Protein AF-G0P378-F1 (afdb_monomer_lite)

Radius of gyration: 54.83 Å; chains: 1; bounding box: 113×46×156 Å

InterPro domains:
  IPR001841 Zinc finger, RING-type [PS50089] (165-226)
  IPR001841 Zinc finger, RING-type [SM00184] (165-225)
  IPR013083 Zinc finger, RING/FYVE/PHD-type [G3DSA:3.30.40.10] (159-256)
  IPR017907 Zinc finger, RING-type, conserved site [PS00518] (184-193)
  IPR027370 Zinc finger, RING-type, eukaryotic [PF13445] (165-196)
  IPR051435 RING finger E3 ubiquitin-protein ligases [PTHR22791] (159-247)

Structure (mmCIF, N/CA/C/O backbone):
data_AF-G0P378-F1
#
_entry.id   AF-G0P378-F1
#
loop_
_atom_site.group_PDB
_atom_site.id
_atom_site.type_symbol
_atom_site.label_atom_id
_atom_site.label_alt_id
_atom_site.label_comp_id
_atom_site.label_asym_id
_atom_site.label_entity_id
_atom_site.label_seq_id
_atom_site.pdbx_PDB_ins_code
_atom_site.Cartn_x
_atom_site.Cartn_y
_atom_site.Cartn_z
_atom_site.occupancy
_atom_site.B_iso_or_equiv
_atom_site.auth_seq_id
_atom_site.auth_comp_id
_atom_site.auth_asym_id
_atom_site.auth_atom_id
_atom_site.pdbx_PDB_model_num
ATOM 1 N N . MET A 1 1 ? -27.020 -26.764 17.381 1.00 48.78 1 MET A N 1
ATOM 2 C CA . MET A 1 1 ? -26.315 -27.688 16.473 1.00 48.78 1 MET A CA 1
ATOM 3 C C . MET A 1 1 ? -25.917 -26.906 15.232 1.00 48.78 1 MET A C 1
ATOM 5 O O . MET A 1 1 ? -26.633 -26.941 14.247 1.00 48.78 1 MET A O 1
ATOM 9 N N . PHE A 1 2 ? -24.842 -26.126 15.321 1.00 41.06 2 PHE A N 1
ATOM 10 C CA . PHE A 1 2 ? -24.201 -25.523 14.153 1.00 41.06 2 PHE A CA 1
ATOM 11 C C . PHE A 1 2 ? -22.754 -25.997 14.191 1.00 41.06 2 PHE A C 1
ATOM 13 O O . PHE A 1 2 ? -22.007 -25.636 15.099 1.00 41.06 2 PHE A O 1
ATOM 20 N N . GLU A 1 3 ? -22.440 -26.925 13.293 1.00 53.12 3 GLU A N 1
ATOM 21 C CA . GLU A 1 3 ? -21.117 -27.512 13.126 1.00 53.12 3 GLU A CA 1
ATOM 22 C C . GLU A 1 3 ? -20.148 -26.457 12.594 1.00 53.12 3 GLU A C 1
ATOM 24 O O . GLU A 1 3 ? -20.398 -25.792 11.588 1.00 53.12 3 GLU A O 1
ATOM 29 N N . GLN A 1 4 ? -19.037 -26.303 13.307 1.00 53.47 4 GLN A N 1
ATOM 30 C CA . GLN A 1 4 ? -17.874 -25.553 12.868 1.00 53.47 4 GLN A CA 1
ATOM 31 C C . GLN A 1 4 ? -17.156 -26.380 11.800 1.00 53.47 4 GLN A C 1
ATOM 33 O O . GLN A 1 4 ? -16.471 -27.351 12.114 1.00 53.47 4 GLN A O 1
ATOM 38 N N . VAL A 1 5 ? -17.315 -25.997 10.536 1.00 57.19 5 VAL A N 1
ATOM 39 C CA . VAL A 1 5 ? -16.481 -26.502 9.443 1.00 57.19 5 VAL A CA 1
ATOM 40 C C . VAL A 1 5 ? -15.182 -25.699 9.459 1.00 57.19 5 VAL A C 1
ATOM 42 O O . VAL A 1 5 ? -15.110 -24.587 8.935 1.00 57.19 5 VAL A O 1
ATOM 45 N N . ALA A 1 6 ? -14.169 -26.244 10.129 1.00 51.56 6 ALA A N 1
ATOM 46 C CA . ALA A 1 6 ? -12.791 -25.799 9.992 1.00 51.56 6 ALA A CA 1
ATOM 47 C C . ALA A 1 6 ? -12.306 -26.190 8.587 1.00 51.56 6 ALA A C 1
ATOM 49 O O . ALA A 1 6 ? -12.008 -27.351 8.320 1.00 51.56 6 ALA A O 1
ATOM 50 N N . ASN A 1 7 ? -12.295 -25.224 7.671 1.00 52.72 7 ASN A N 1
ATOM 51 C CA . ASN A 1 7 ? -11.635 -25.371 6.380 1.00 52.72 7 ASN A CA 1
ATOM 52 C C . ASN A 1 7 ? -10.134 -25.140 6.580 1.00 52.72 7 ASN A C 1
ATOM 54 O O . ASN A 1 7 ? -9.665 -24.002 6.558 1.00 52.72 7 ASN A O 1
ATOM 58 N N . ASP A 1 8 ? -9.398 -26.232 6.772 1.00 51.16 8 ASP A N 1
ATOM 59 C CA . ASP A 1 8 ? -7.947 -26.272 6.620 1.00 51.16 8 ASP A CA 1
ATOM 60 C C . ASP A 1 8 ? -7.608 -26.050 5.140 1.00 51.16 8 ASP A C 1
ATOM 62 O O . ASP A 1 8 ? -7.626 -26.972 4.324 1.00 51.16 8 ASP A O 1
ATOM 66 N N . VAL A 1 9 ? -7.337 -24.797 4.773 1.00 64.56 9 VAL A N 1
ATOM 67 C CA . VAL A 1 9 ? -6.753 -24.460 3.472 1.00 64.56 9 VAL A CA 1
ATOM 68 C C . VAL A 1 9 ? -5.242 -24.692 3.581 1.00 64.56 9 VAL A C 1
ATOM 70 O O . VAL A 1 9 ? -4.580 -23.965 4.327 1.00 64.56 9 VAL A O 1
ATOM 73 N N . PRO A 1 10 ? -4.663 -25.685 2.883 1.00 63.75 10 PRO A N 1
ATOM 74 C CA . PRO A 1 10 ? -3.223 -25.893 2.899 1.00 63.75 10 PRO A CA 1
ATOM 75 C C . PRO A 1 10 ? -2.523 -24.689 2.262 1.00 63.75 10 PRO A C 1
ATOM 77 O O . PRO A 1 10 ? -2.803 -24.314 1.122 1.00 63.75 10 PRO A O 1
ATOM 80 N N . LEU A 1 11 ? -1.613 -24.074 3.019 1.00 63.16 11 LEU A N 1
ATOM 81 C CA . LE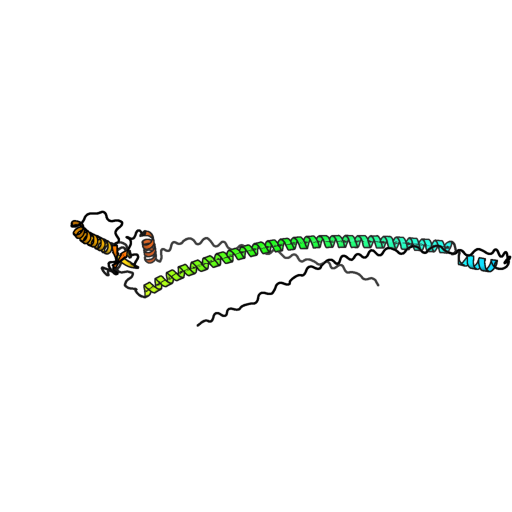U A 1 11 ? -0.752 -23.004 2.527 1.00 63.16 11 LEU A CA 1
ATOM 82 C C . LEU A 1 11 ? 0.107 -23.523 1.359 1.00 63.16 11 LEU A C 1
ATOM 84 O O . LEU A 1 11 ? 0.643 -24.633 1.450 1.00 63.16 11 LEU A O 1
ATOM 88 N N . PRO A 1 12 ? 0.271 -22.745 0.275 1.00 62.16 12 PRO A N 1
ATOM 89 C CA . PRO A 1 12 ? 1.154 -23.120 -0.817 1.00 62.16 12 PRO A CA 1
ATOM 90 C C . PRO A 1 12 ? 2.595 -23.185 -0.303 1.00 62.16 12 PRO A C 1
ATOM 92 O O . PRO A 1 12 ? 3.127 -22.215 0.237 1.00 62.16 12 PRO A O 1
ATOM 95 N N . LEU A 1 13 ? 3.212 -24.357 -0.458 1.00 57.97 13 LEU A N 1
ATOM 96 C CA . LEU A 1 13 ? 4.626 -24.578 -0.182 1.00 57.97 13 LEU A CA 1
ATOM 97 C C . LEU A 1 13 ? 5.457 -23.620 -1.041 1.00 57.97 13 LEU A C 1
ATOM 99 O O . LEU A 1 13 ? 5.327 -23.593 -2.265 1.00 57.97 13 LEU A O 1
ATOM 103 N N . SER A 1 14 ? 6.301 -22.833 -0.382 1.00 59.12 14 SER A N 1
ATOM 104 C CA . SER A 1 14 ? 7.227 -21.895 -1.005 1.00 59.12 14 SER A CA 1
ATOM 105 C C . SER A 1 14 ? 8.119 -22.618 -2.025 1.00 59.12 14 SER A C 1
ATOM 107 O O . SER A 1 14 ? 8.680 -23.666 -1.688 1.00 59.12 14 SER A O 1
ATOM 109 N N . PRO A 1 15 ? 8.313 -22.085 -3.243 1.00 56.94 15 PRO A N 1
ATOM 110 C CA . PRO A 1 15 ? 9.271 -22.655 -4.177 1.00 56.94 15 PRO A CA 1
ATOM 111 C C . PRO A 1 15 ? 10.685 -22.450 -3.624 1.00 56.94 15 PRO A C 1
ATOM 113 O O . PRO A 1 15 ? 11.158 -21.325 -3.468 1.00 56.94 15 PRO A O 1
ATOM 116 N N . SER A 1 16 ? 11.362 -23.553 -3.308 1.00 51.09 16 SER A N 1
ATOM 117 C CA . SER A 1 16 ? 12.782 -23.563 -2.978 1.00 51.09 16 SER A CA 1
ATOM 118 C C . SER A 1 16 ? 13.580 -23.190 -4.229 1.00 51.09 16 SER A C 1
ATOM 120 O O . SER A 1 16 ? 13.848 -24.039 -5.080 1.00 51.09 16 SER A O 1
ATOM 122 N N . PHE A 1 17 ? 13.937 -21.914 -4.359 1.00 49.00 17 PHE A N 1
ATOM 123 C CA . PHE A 1 17 ? 14.913 -21.461 -5.343 1.00 49.00 17 PHE A CA 1
ATOM 124 C C . PHE A 1 17 ? 16.294 -21.975 -4.929 1.00 49.00 17 PHE A C 1
ATOM 126 O O . PHE A 1 17 ? 16.949 -21.428 -4.047 1.00 49.00 17 PHE A O 1
ATOM 133 N N . SER A 1 18 ? 16.721 -23.072 -5.548 1.00 55.84 18 SER A N 1
ATOM 134 C CA . SER A 1 18 ? 18.117 -23.489 -5.556 1.00 55.84 18 SER A CA 1
ATOM 135 C C . SER A 1 18 ? 18.907 -22.514 -6.428 1.00 55.84 18 SER A C 1
ATOM 137 O O . SER A 1 18 ? 18.674 -22.443 -7.636 1.00 55.84 18 SER A O 1
ATOM 139 N N . GLU A 1 19 ? 19.814 -21.760 -5.810 1.00 55.12 19 GLU A N 1
ATOM 140 C CA . GLU A 1 19 ? 20.748 -20.868 -6.498 1.00 55.12 19 GLU A CA 1
ATOM 141 C C . GLU A 1 19 ? 21.559 -21.642 -7.556 1.00 55.12 19 GLU A C 1
ATOM 143 O O . GLU A 1 19 ? 22.103 -22.714 -7.257 1.00 55.12 19 GLU A O 1
ATOM 148 N N . PRO A 1 20 ? 21.669 -21.129 -8.794 1.00 60.25 20 PRO A N 1
ATOM 149 C CA . PRO A 1 20 ? 22.532 -21.722 -9.799 1.00 60.25 20 PRO A CA 1
ATOM 150 C C . PRO A 1 20 ? 23.994 -21.482 -9.408 1.00 60.25 20 PRO A C 1
ATOM 152 O O . PRO A 1 20 ? 24.452 -20.344 -9.301 1.00 60.25 20 PRO A O 1
ATOM 155 N N . LYS A 1 21 ? 24.739 -22.570 -9.194 1.00 61.12 21 LYS A N 1
ATOM 156 C CA . LYS A 1 21 ? 26.196 -22.516 -9.045 1.00 61.12 21 LYS A CA 1
ATOM 157 C C . LYS A 1 21 ? 26.810 -22.015 -10.360 1.00 61.12 21 LYS A C 1
ATOM 159 O O . LYS A 1 21 ? 26.472 -22.559 -11.410 1.00 61.12 21 LYS A O 1
ATOM 164 N N . PRO A 1 22 ? 27.709 -21.019 -10.332 1.00 61.53 22 PRO A N 1
ATOM 165 C CA . PRO A 1 22 ? 28.455 -20.631 -11.516 1.00 61.53 22 PRO A CA 1
ATOM 166 C C . PRO A 1 22 ? 29.523 -21.695 -11.788 1.00 61.53 22 PRO A C 1
ATOM 168 O O . PRO A 1 22 ? 30.495 -21.814 -11.040 1.00 61.53 22 PRO A O 1
ATOM 171 N N . ASP A 1 23 ? 29.342 -22.472 -12.855 1.00 56.66 23 ASP A N 1
ATOM 172 C CA . ASP A 1 23 ? 30.379 -23.367 -13.361 1.00 56.66 23 ASP A CA 1
ATOM 173 C C . ASP A 1 23 ? 31.535 -22.528 -13.923 1.00 56.66 23 ASP A C 1
ATOM 175 O O . ASP A 1 23 ? 31.510 -22.003 -15.038 1.00 56.66 23 ASP A O 1
ATOM 179 N N . MET A 1 24 ? 32.564 -22.369 -13.091 1.00 57.31 24 MET A N 1
ATOM 180 C CA . MET A 1 24 ? 33.884 -21.894 -13.477 1.00 57.31 24 MET A CA 1
ATOM 181 C C . MET A 1 24 ? 34.628 -22.996 -14.236 1.00 57.31 24 MET A C 1
ATOM 183 O O . MET A 1 24 ? 35.438 -23.709 -13.656 1.00 57.31 24 MET A O 1
ATOM 187 N N . GLU A 1 25 ? 34.433 -23.084 -15.548 1.00 54.62 25 GLU A N 1
ATOM 188 C CA . GLU A 1 25 ? 35.392 -23.756 -16.434 1.00 54.62 25 GLU A CA 1
ATOM 189 C C . GLU A 1 25 ? 35.671 -22.886 -17.661 1.00 54.62 25 GLU A C 1
ATOM 191 O O . GLU A 1 25 ? 35.260 -23.146 -18.790 1.00 54.62 25 GLU A O 1
ATOM 196 N N . ASN A 1 26 ? 36.413 -21.804 -17.422 1.00 54.00 26 ASN A N 1
ATOM 197 C CA . ASN A 1 26 ? 37.025 -21.012 -18.478 1.00 54.00 26 ASN A CA 1
ATOM 198 C C . ASN A 1 26 ? 38.273 -21.764 -18.975 1.00 54.00 26 ASN A C 1
ATOM 200 O O . ASN A 1 26 ? 39.393 -21.536 -18.514 1.00 54.00 26 ASN A O 1
ATOM 204 N N . ILE A 1 27 ? 38.059 -22.735 -19.867 1.00 54.94 27 ILE A N 1
ATOM 205 C CA . ILE A 1 27 ? 39.125 -23.468 -20.556 1.00 54.94 27 ILE A CA 1
ATOM 206 C C . ILE A 1 27 ? 39.805 -22.494 -21.524 1.00 54.94 27 ILE A C 1
ATOM 208 O O . ILE A 1 27 ? 39.422 -22.359 -22.688 1.00 54.94 27 ILE A O 1
ATOM 212 N N . VAL A 1 28 ? 40.841 -21.815 -21.035 1.00 57.31 28 VAL A N 1
ATOM 213 C CA . VAL A 1 28 ? 41.801 -21.078 -21.858 1.00 57.31 28 VAL A CA 1
ATOM 214 C C . VAL A 1 28 ? 42.550 -22.102 -22.712 1.00 57.31 28 VAL A C 1
ATOM 216 O O . VAL A 1 28 ? 43.517 -22.725 -22.276 1.00 57.31 28 VAL A O 1
ATOM 219 N N . ARG A 1 29 ? 42.069 -22.328 -23.937 1.00 60.59 29 ARG A N 1
ATOM 220 C CA . ARG A 1 29 ? 42.798 -23.100 -24.946 1.00 60.59 29 ARG A CA 1
ATOM 221 C C . ARG A 1 29 ? 43.981 -22.263 -25.424 1.00 60.59 29 ARG A C 1
ATOM 223 O O . ARG A 1 29 ? 43.796 -21.262 -26.112 1.00 60.59 29 ARG A O 1
ATOM 230 N N . SER A 1 30 ? 45.188 -22.677 -25.052 1.00 69.12 30 SER A N 1
ATOM 231 C CA . SER A 1 30 ? 46.433 -22.126 -25.586 1.00 69.12 30 SER A CA 1
ATOM 232 C C . SER A 1 30 ? 46.449 -22.211 -27.121 1.00 69.12 30 SER A C 1
ATOM 234 O O . SER A 1 30 ? 46.039 -23.240 -27.669 1.00 69.12 30 SER A O 1
ATOM 236 N N . PRO A 1 31 ? 46.926 -21.173 -27.832 1.00 71.19 31 PRO A N 1
ATOM 237 C CA . PRO A 1 31 ? 47.080 -21.231 -29.280 1.00 71.19 31 PRO A CA 1
ATOM 238 C C . PRO A 1 31 ? 48.128 -22.292 -29.670 1.00 71.19 31 PRO A C 1
ATOM 240 O O . PRO A 1 31 ? 49.117 -22.468 -28.951 1.00 71.19 31 PRO A O 1
ATOM 243 N N . PRO A 1 32 ? 47.930 -23.015 -30.788 1.00 74.38 32 PRO A N 1
ATOM 244 C CA . PRO A 1 32 ? 48.888 -24.006 -31.261 1.00 74.38 32 PRO A CA 1
ATOM 245 C C . PRO A 1 32 ? 50.218 -23.341 -31.663 1.00 74.38 32 PRO A C 1
ATOM 247 O O . PRO A 1 32 ? 50.215 -22.200 -32.135 1.00 74.38 32 PRO A O 1
ATOM 250 N N . PRO A 1 33 ? 51.358 -24.034 -31.493 1.00 73.00 33 PRO A N 1
ATOM 251 C CA . PRO A 1 33 ? 52.660 -23.518 -31.899 1.00 73.00 33 PRO A CA 1
ATOM 252 C C . PRO A 1 33 ? 52.739 -23.353 -33.428 1.00 73.00 33 PRO A C 1
ATOM 254 O O . PRO A 1 33 ? 52.106 -24.120 -34.161 1.00 73.00 33 PRO A O 1
ATOM 257 N N . PRO A 1 34 ? 53.520 -22.377 -33.926 1.00 69.44 34 PRO A N 1
ATOM 258 C CA . PRO A 1 34 ? 53.731 -22.205 -35.357 1.00 69.44 34 PRO A CA 1
ATOM 259 C C . PRO A 1 34 ? 54.431 -23.439 -35.954 1.00 69.44 34 PRO A C 1
ATOM 261 O O . PRO A 1 34 ? 55.270 -24.052 -35.285 1.00 69.44 34 PRO A O 1
ATOM 264 N N . PRO A 1 35 ? 54.108 -23.821 -37.203 1.00 60.88 35 PRO A N 1
ATOM 265 C CA . PRO A 1 35 ? 54.757 -24.941 -37.866 1.00 60.88 35 PRO A CA 1
ATOM 266 C C . PRO A 1 35 ? 56.251 -24.657 -38.041 1.00 60.88 35 PRO A C 1
ATOM 268 O O . PRO A 1 35 ? 56.657 -23.603 -38.524 1.00 60.88 35 PRO A O 1
ATOM 271 N N . SER A 1 36 ? 57.063 -25.625 -37.632 1.00 58.19 36 SER A N 1
ATOM 272 C CA . SER A 1 36 ? 58.515 -25.625 -37.759 1.00 58.19 36 SER A CA 1
ATOM 273 C C . SER A 1 36 ? 58.946 -25.598 -39.226 1.00 58.19 36 SER A C 1
ATOM 275 O O . SER A 1 36 ? 58.700 -26.556 -39.965 1.00 58.19 36 SER A O 1
ATOM 277 N N . GLU A 1 37 ? 59.632 -24.521 -39.609 1.00 55.16 37 GLU A N 1
ATOM 278 C CA . GLU A 1 37 ? 60.426 -24.396 -40.830 1.00 55.16 37 GLU A CA 1
ATOM 279 C C . GLU A 1 37 ? 61.430 -25.551 -40.910 1.00 55.16 37 GLU A C 1
ATOM 281 O O . GLU A 1 37 ? 62.466 -25.562 -40.248 1.00 55.16 37 GLU A O 1
ATOM 286 N N . SER A 1 38 ? 61.115 -26.569 -41.702 1.00 56.44 38 SER A N 1
ATOM 287 C CA . SER A 1 38 ? 62.070 -27.621 -42.018 1.00 56.44 38 SER A CA 1
ATOM 288 C C . SER A 1 38 ? 61.895 -28.062 -43.462 1.00 56.44 38 SER A C 1
ATOM 290 O O . SER A 1 38 ? 60.804 -28.426 -43.898 1.00 56.44 38 SER A O 1
ATOM 292 N N . ASN A 1 39 ? 63.035 -28.056 -44.155 1.00 52.94 39 ASN A N 1
ATOM 293 C CA . ASN A 1 39 ? 63.308 -28.605 -45.483 1.00 52.94 39 ASN A CA 1
ATOM 294 C C . ASN A 1 39 ? 63.070 -27.663 -46.673 1.00 52.94 39 ASN A C 1
ATOM 296 O O . ASN A 1 39 ? 62.188 -27.875 -47.500 1.00 52.94 39 ASN A O 1
ATOM 300 N N . LEU A 1 40 ? 63.979 -26.691 -46.818 1.00 54.41 40 LEU A N 1
ATOM 301 C CA . LEU A 1 40 ? 64.423 -26.242 -48.140 1.00 54.41 40 LEU A CA 1
ATOM 302 C C . LEU A 1 40 ? 65.163 -27.403 -48.838 1.00 54.41 40 LEU A C 1
ATOM 304 O O . LEU A 1 40 ? 66.180 -27.867 -48.313 1.00 54.41 40 LEU A O 1
ATOM 308 N N . PRO A 1 41 ? 64.713 -27.874 -50.014 1.00 52.28 41 PRO A N 1
ATOM 309 C CA . PRO A 1 41 ? 65.513 -28.751 -50.853 1.00 52.28 41 PRO A CA 1
ATOM 310 C C . PRO A 1 41 ? 66.665 -27.948 -51.463 1.00 52.28 41 PRO A C 1
ATOM 312 O O . PRO A 1 41 ? 66.461 -26.871 -52.018 1.00 52.28 41 PRO A O 1
ATOM 315 N N . GLN A 1 42 ? 67.877 -28.492 -51.372 1.00 54.47 42 GLN A N 1
ATOM 316 C CA . GLN A 1 42 ? 69.061 -27.961 -52.040 1.00 54.47 42 GLN A CA 1
ATOM 317 C C . GLN A 1 42 ? 68.817 -27.833 -53.551 1.00 54.47 42 GLN A C 1
ATOM 319 O O . GLN A 1 42 ? 68.572 -28.829 -54.240 1.00 54.47 42 GLN A O 1
ATOM 324 N N . GLU A 1 43 ? 68.918 -26.603 -54.056 1.00 48.09 43 GLU A N 1
ATOM 325 C CA . GLU A 1 43 ? 68.918 -26.278 -55.478 1.00 48.09 43 GLU A CA 1
ATOM 326 C C . GLU A 1 43 ? 70.076 -26.998 -56.180 1.00 48.09 43 GLU A C 1
ATOM 328 O O . GLU A 1 43 ? 71.250 -26.664 -56.019 1.00 48.09 43 GLU A O 1
ATOM 333 N N . LYS A 1 44 ? 69.741 -28.002 -56.994 1.00 52.19 44 LYS A N 1
ATOM 334 C CA . LYS A 1 44 ? 70.647 -28.509 -58.023 1.00 52.19 44 LYS A CA 1
ATOM 335 C C . LYS A 1 44 ? 70.591 -27.559 -59.210 1.00 52.19 44 LYS A C 1
ATOM 337 O O . LYS A 1 44 ? 69.613 -27.526 -59.951 1.00 52.19 44 LYS A O 1
ATOM 342 N N . THR A 1 45 ? 71.671 -26.810 -59.382 1.00 55.19 45 THR A N 1
ATOM 343 C CA . THR A 1 45 ? 71.953 -25.940 -60.521 1.00 55.19 45 THR A CA 1
ATOM 344 C C . THR A 1 45 ? 71.956 -26.759 -61.817 1.00 55.19 45 THR A C 1
ATOM 346 O O . THR A 1 45 ? 72.948 -27.395 -62.167 1.00 55.19 45 THR A O 1
ATOM 349 N N . VAL A 1 46 ? 70.838 -26.758 -62.544 1.00 52.03 46 VAL A N 1
ATOM 350 C CA . VAL A 1 46 ? 70.776 -27.199 -63.943 1.00 52.03 46 VAL A CA 1
ATOM 351 C C . VAL A 1 46 ? 70.640 -25.944 -64.795 1.00 52.03 46 VAL A C 1
ATOM 353 O O . VAL A 1 46 ? 69.549 -25.421 -64.998 1.00 52.03 46 VAL A O 1
ATOM 356 N N . GLN A 1 47 ? 71.777 -25.433 -65.271 1.00 51.97 47 GLN A N 1
ATOM 357 C CA . GLN A 1 47 ? 71.810 -24.430 -66.332 1.00 51.97 47 GLN A CA 1
ATOM 358 C C . GLN A 1 47 ? 71.428 -25.116 -67.649 1.00 51.97 47 GLN A C 1
ATOM 360 O O . GLN A 1 47 ? 72.280 -25.655 -68.352 1.00 51.97 47 GLN A O 1
ATOM 365 N N . GLN A 1 48 ? 70.138 -25.114 -67.979 1.00 53.88 48 GLN A N 1
ATOM 366 C CA . GLN A 1 48 ? 69.683 -25.274 -69.357 1.00 53.88 48 GLN A CA 1
ATOM 367 C C . GLN A 1 48 ? 69.114 -23.936 -69.843 1.00 53.88 48 GLN A C 1
ATOM 369 O O . GLN A 1 48 ? 68.223 -23.387 -69.192 1.00 53.88 48 GLN A O 1
ATOM 374 N N . PRO A 1 49 ? 69.602 -23.387 -70.968 1.00 55.16 49 PRO A N 1
ATOM 375 C CA . PRO A 1 49 ? 69.030 -22.185 -71.547 1.00 55.16 49 PRO A CA 1
ATOM 376 C C . PRO A 1 49 ? 67.695 -22.567 -72.193 1.00 55.16 49 PRO A C 1
ATOM 378 O O . PRO A 1 49 ? 67.691 -23.235 -73.221 1.00 55.16 49 PRO A O 1
ATOM 381 N N . TYR A 1 50 ? 66.570 -22.184 -71.582 1.00 56.78 50 TYR A N 1
ATOM 382 C CA . TYR A 1 50 ? 65.234 -22.282 -72.183 1.00 56.78 50 TYR A CA 1
ATOM 383 C C . TYR A 1 50 ? 64.977 -21.037 -73.049 1.00 56.78 50 TYR A C 1
ATOM 385 O O . TYR A 1 50 ? 64.644 -19.989 -72.497 1.00 56.78 50 TYR A O 1
ATOM 393 N N . PRO A 1 51 ? 65.094 -21.096 -74.390 1.00 57.28 51 PRO A N 1
ATOM 394 C CA . PRO A 1 51 ? 65.045 -19.902 -75.232 1.00 57.28 51 PRO A CA 1
ATOM 395 C C . PRO A 1 51 ? 63.645 -19.618 -75.807 1.00 57.28 51 PRO A C 1
ATOM 397 O O . PRO A 1 51 ? 63.516 -18.776 -76.686 1.00 57.28 51 PRO A O 1
ATOM 400 N N . LEU A 1 52 ? 62.588 -20.311 -75.358 1.00 59.78 52 LEU A N 1
ATOM 401 C CA . LEU A 1 52 ? 61.262 -20.268 -76.006 1.00 59.78 52 LEU A CA 1
ATOM 402 C C . LEU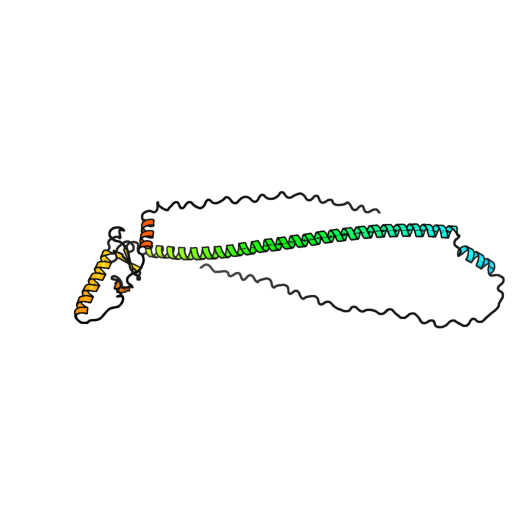 A 1 52 ? 60.065 -20.058 -75.061 1.00 59.78 52 LEU A C 1
ATOM 404 O O . LEU A 1 52 ? 58.925 -20.126 -75.505 1.00 59.78 52 LEU A O 1
ATOM 408 N N . MET A 1 53 ? 60.294 -19.754 -73.781 1.00 59.56 53 MET A N 1
ATOM 409 C CA . MET A 1 53 ? 59.204 -19.461 -72.834 1.00 59.56 53 MET A CA 1
ATOM 410 C C . MET A 1 53 ? 58.768 -17.985 -72.834 1.00 59.56 53 MET A C 1
ATOM 412 O O . MET A 1 53 ? 57.715 -17.672 -72.288 1.00 59.56 53 MET A O 1
ATOM 416 N N . LEU A 1 54 ? 59.539 -17.078 -73.452 1.00 64.19 54 LEU A N 1
ATOM 417 C CA . LEU A 1 54 ? 59.270 -15.630 -73.432 1.00 64.19 54 LEU A CA 1
ATOM 418 C C . LEU A 1 54 ? 57.834 -15.253 -73.854 1.00 64.19 54 LEU A C 1
ATOM 420 O O . LEU A 1 54 ? 57.210 -14.489 -73.125 1.00 64.19 54 LEU A O 1
ATOM 424 N N . PRO A 1 55 ? 57.266 -15.809 -74.944 1.00 67.56 55 PRO A N 1
ATOM 425 C CA . PRO A 1 55 ? 55.914 -15.444 -75.373 1.00 67.56 55 PRO A CA 1
ATOM 426 C C . PRO A 1 55 ? 54.828 -15.861 -74.370 1.00 67.56 55 PRO A C 1
ATOM 428 O O . PRO A 1 55 ? 53.887 -15.114 -74.128 1.00 67.56 55 PRO A O 1
ATOM 431 N N . LEU A 1 56 ? 54.986 -17.026 -73.727 1.00 67.25 56 LEU A N 1
ATOM 432 C CA . LEU A 1 56 ? 54.051 -17.502 -72.701 1.00 67.25 56 LEU A CA 1
ATOM 433 C C . LEU A 1 56 ? 54.171 -16.695 -71.402 1.00 67.25 56 LEU A C 1
ATOM 435 O O . LEU A 1 56 ? 53.170 -16.473 -70.724 1.00 67.25 56 LEU A O 1
ATOM 439 N N . TYR A 1 57 ? 55.377 -16.228 -71.065 1.00 71.00 57 TYR A N 1
ATOM 440 C CA . TYR A 1 57 ? 55.579 -15.310 -69.945 1.00 71.00 57 TYR A CA 1
ATOM 441 C C . TYR A 1 57 ? 55.035 -13.916 -70.235 1.00 71.00 57 TYR A C 1
ATOM 443 O O . TYR A 1 57 ? 54.513 -13.301 -69.318 1.00 71.00 57 TYR A O 1
ATOM 451 N N . GLU A 1 58 ? 55.116 -13.413 -71.466 1.00 68.94 58 GLU A N 1
ATOM 452 C CA . GLU A 1 58 ? 54.540 -12.114 -71.824 1.00 68.94 58 GLU A CA 1
ATOM 453 C C . GLU A 1 58 ? 53.010 -12.130 -71.779 1.00 68.94 58 GLU A C 1
ATOM 455 O O . GLU A 1 58 ? 52.427 -11.189 -71.245 1.00 68.94 58 GLU A O 1
ATOM 460 N N . ASP A 1 59 ? 52.358 -13.199 -72.246 1.00 68.75 59 ASP A N 1
ATOM 461 C CA . ASP A 1 59 ? 50.903 -13.343 -72.121 1.00 68.75 59 ASP A CA 1
ATOM 462 C C . ASP A 1 59 ? 50.480 -13.548 -70.659 1.00 68.75 59 ASP A C 1
ATOM 464 O O . ASP A 1 59 ? 49.571 -12.868 -70.179 1.00 68.75 59 ASP A O 1
ATOM 468 N N . ALA A 1 60 ? 51.178 -14.398 -69.897 1.00 70.88 60 ALA A N 1
ATOM 469 C CA . ALA A 1 60 ? 50.921 -14.545 -68.463 1.00 70.88 60 ALA A CA 1
ATOM 470 C C . AL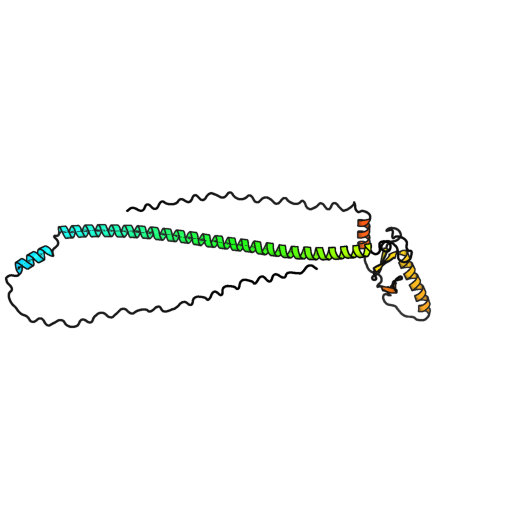A A 1 60 ? 51.181 -13.236 -67.700 1.00 70.88 60 ALA A C 1
ATOM 472 O O . ALA A 1 60 ? 50.419 -12.887 -66.806 1.00 70.88 60 ALA A O 1
ATOM 473 N N . PHE A 1 61 ? 52.214 -12.473 -68.064 1.00 70.94 61 PHE A N 1
ATOM 474 C CA . PHE A 1 61 ? 52.518 -11.181 -67.457 1.00 70.94 61 PHE A CA 1
ATOM 475 C C . PHE A 1 61 ? 51.462 -10.141 -67.820 1.00 70.94 61 PHE A C 1
ATOM 477 O O . PHE A 1 61 ? 50.994 -9.461 -66.921 1.00 70.94 61 PHE A O 1
ATOM 484 N N . ARG A 1 62 ? 50.998 -10.078 -69.076 1.00 67.06 62 ARG A N 1
ATOM 485 C CA . ARG A 1 62 ? 49.878 -9.211 -69.484 1.00 67.06 62 ARG A CA 1
ATOM 486 C C . ARG A 1 62 ? 48.572 -9.561 -68.772 1.00 67.06 62 ARG A C 1
ATOM 488 O O . ARG A 1 62 ? 47.815 -8.652 -68.461 1.00 67.06 62 ARG A O 1
ATOM 495 N N . HIS A 1 63 ? 48.319 -10.839 -68.491 1.00 65.12 63 HIS A N 1
ATOM 496 C CA . HIS A 1 63 ? 47.144 -11.274 -67.730 1.00 65.12 63 HIS A CA 1
ATOM 497 C C . HIS A 1 63 ? 47.302 -11.128 -66.203 1.00 65.12 63 HIS A C 1
ATOM 499 O O . HIS A 1 63 ? 46.302 -10.968 -65.508 1.00 65.12 63 HIS A O 1
ATOM 505 N N . MET A 1 64 ? 48.526 -11.157 -65.663 1.00 67.06 64 MET A N 1
ATOM 506 C CA . MET A 1 64 ? 48.803 -10.939 -64.233 1.00 67.06 64 MET A CA 1
ATOM 507 C C . MET A 1 64 ? 48.927 -9.458 -63.872 1.00 67.06 64 MET A C 1
ATOM 509 O O . MET A 1 64 ? 48.568 -9.054 -62.766 1.00 67.06 64 MET A O 1
ATOM 513 N N . THR A 1 65 ? 49.431 -8.630 -64.787 1.00 68.75 65 THR A N 1
ATOM 514 C CA . THR A 1 65 ? 49.377 -7.181 -64.653 1.00 68.75 65 THR A CA 1
ATOM 515 C C . THR A 1 65 ? 48.005 -6.734 -65.113 1.00 68.75 65 THR A C 1
ATOM 517 O O . THR A 1 65 ? 47.831 -6.351 -66.269 1.00 68.75 65 THR A O 1
ATOM 520 N N . LEU A 1 66 ? 47.035 -6.772 -64.194 1.00 61.59 66 LEU A N 1
ATOM 521 C CA . LEU A 1 66 ? 45.833 -5.949 -64.318 1.00 61.59 66 LEU A CA 1
ATOM 522 C C . LEU A 1 66 ? 46.278 -4.581 -64.829 1.00 61.59 66 LEU A C 1
ATOM 524 O O . LEU A 1 66 ? 47.186 -3.965 -64.249 1.00 61.59 66 LEU A O 1
ATOM 528 N N . GLY A 1 67 ? 45.709 -4.151 -65.953 1.00 76.94 67 GLY A N 1
ATOM 529 C CA . GLY A 1 67 ? 46.119 -2.904 -66.583 1.00 76.94 67 GLY A CA 1
ATOM 530 C C . GLY A 1 67 ? 46.050 -1.783 -65.547 1.00 76.94 67 GLY A C 1
ATOM 531 O O . GLY A 1 67 ? 45.181 -1.796 -64.675 1.00 76.94 67 GLY A O 1
ATOM 532 N N . GLY A 1 68 ? 46.944 -0.791 -65.604 1.00 82.06 68 GLY A N 1
ATOM 533 C CA . GLY A 1 68 ? 46.947 0.302 -64.616 1.00 82.06 68 GLY A CA 1
ATOM 534 C C . GLY A 1 68 ? 45.568 0.966 -64.429 1.00 82.06 68 GLY A C 1
ATOM 535 O O . GLY A 1 68 ? 45.253 1.428 -63.333 1.00 82.06 68 GLY A O 1
ATOM 536 N N . ALA A 1 69 ? 44.724 0.935 -65.467 1.00 85.06 69 ALA A N 1
ATOM 537 C CA . ALA A 1 69 ? 43.325 1.353 -65.429 1.00 85.06 69 ALA A CA 1
ATOM 538 C C . ALA A 1 69 ? 42.419 0.450 -64.561 1.00 85.06 69 ALA A C 1
ATOM 540 O O . ALA A 1 69 ? 41.628 0.967 -63.777 1.00 85.06 69 ALA A O 1
ATOM 541 N N . GLU A 1 70 ? 42.550 -0.876 -64.644 1.00 87.81 70 GLU A N 1
ATOM 542 C CA . GLU A 1 70 ? 41.777 -1.837 -63.840 1.00 87.81 70 GLU A CA 1
ATOM 543 C C . GLU A 1 70 ? 42.166 -1.759 -62.361 1.00 87.81 70 GLU A C 1
ATOM 545 O O . GLU A 1 70 ? 41.303 -1.739 -61.485 1.00 87.81 70 GLU A O 1
ATOM 550 N N . LEU A 1 71 ? 43.465 -1.615 -62.069 1.00 87.81 71 LEU A N 1
ATOM 551 C CA . LEU A 1 71 ? 43.940 -1.409 -60.700 1.00 87.81 71 LEU A CA 1
ATOM 552 C C . LEU A 1 71 ? 43.436 -0.080 -60.118 1.00 87.81 71 LEU A C 1
ATOM 554 O O . LEU A 1 71 ? 43.081 -0.012 -58.940 1.00 87.81 71 LEU A O 1
ATOM 558 N N . ALA A 1 72 ? 43.399 0.985 -60.925 1.00 89.44 72 ALA A N 1
ATOM 559 C CA . ALA A 1 72 ? 42.833 2.264 -60.510 1.00 89.44 72 ALA A CA 1
ATOM 560 C C . ALA A 1 72 ? 41.326 2.145 -60.225 1.00 89.44 72 ALA A C 1
ATOM 562 O O . ALA A 1 72 ? 40.877 2.614 -59.179 1.00 89.44 72 ALA A O 1
ATOM 563 N N . ALA A 1 73 ? 40.569 1.457 -61.087 1.00 92.50 73 ALA A N 1
ATOM 564 C CA . ALA A 1 73 ? 39.147 1.192 -60.879 1.00 92.50 73 ALA A CA 1
ATOM 565 C C . ALA A 1 73 ? 38.901 0.399 -59.582 1.00 92.50 73 ALA A C 1
ATOM 567 O O . ALA A 1 73 ? 38.142 0.854 -58.724 1.00 92.50 73 ALA A O 1
ATOM 568 N N . ALA A 1 74 ? 39.631 -0.698 -59.360 1.00 91.75 74 ALA A N 1
ATOM 569 C CA . ALA A 1 74 ? 39.538 -1.489 -58.131 1.00 91.75 74 ALA A CA 1
ATOM 570 C C . ALA A 1 74 ? 39.870 -0.663 -56.875 1.00 91.75 74 ALA A C 1
ATOM 572 O O . ALA A 1 74 ? 39.204 -0.780 -55.848 1.00 91.75 74 ALA A O 1
ATOM 573 N N . ARG A 1 75 ? 40.864 0.235 -56.941 1.00 93.25 75 ARG A N 1
ATOM 574 C CA . ARG A 1 75 ? 41.177 1.153 -55.830 1.00 93.25 75 ARG A CA 1
ATOM 575 C C . ARG A 1 75 ? 40.033 2.119 -55.540 1.00 93.25 75 ARG A C 1
ATOM 577 O O . ARG A 1 75 ? 39.736 2.348 -54.368 1.00 93.25 75 ARG A O 1
ATOM 584 N N . THR A 1 76 ? 39.394 2.671 -56.573 1.00 96.44 76 THR A N 1
ATOM 585 C CA . THR A 1 76 ? 38.218 3.532 -56.381 1.00 96.44 76 THR A CA 1
ATOM 586 C C . THR A 1 76 ? 37.050 2.753 -55.786 1.00 96.44 76 THR A C 1
ATOM 588 O O . THR A 1 76 ? 36.431 3.229 -54.840 1.00 96.44 76 THR A O 1
ATOM 591 N N . GLU A 1 77 ? 36.810 1.521 -56.237 1.00 97.00 77 GLU A N 1
ATOM 592 C CA . GLU A 1 77 ? 35.766 0.658 -55.690 1.00 97.00 77 GLU A CA 1
ATOM 593 C C . GLU A 1 77 ? 36.022 0.340 -54.211 1.00 97.00 77 GLU A C 1
ATOM 595 O O . GLU A 1 77 ? 35.157 0.588 -53.370 1.00 97.00 77 GLU A O 1
ATOM 600 N N . ILE A 1 78 ? 37.241 -0.077 -53.854 1.00 96.50 78 ILE A N 1
ATOM 601 C CA . ILE A 1 78 ? 37.643 -0.308 -52.459 1.00 96.50 78 ILE A CA 1
ATOM 602 C C . ILE A 1 78 ? 37.453 0.958 -51.615 1.00 96.50 78 ILE A C 1
ATOM 604 O O . ILE A 1 78 ? 36.948 0.874 -50.496 1.00 96.50 78 ILE A O 1
ATOM 608 N N . ALA A 1 79 ? 37.827 2.133 -52.129 1.00 97.50 79 ALA A N 1
ATOM 609 C CA . ALA A 1 79 ? 37.626 3.395 -51.421 1.00 97.50 79 ALA A CA 1
ATOM 610 C C . ALA A 1 79 ? 36.132 3.680 -51.179 1.00 97.50 79 ALA A C 1
ATOM 612 O O . ALA A 1 79 ? 35.752 4.049 -50.067 1.00 97.50 79 ALA A O 1
ATOM 613 N N . THR A 1 80 ? 35.267 3.438 -52.172 1.00 97.81 80 THR A N 1
ATOM 614 C CA . THR A 1 80 ? 33.813 3.597 -51.999 1.00 97.81 80 THR A CA 1
ATOM 615 C C . THR A 1 80 ? 33.226 2.595 -51.005 1.00 97.81 80 THR A C 1
ATOM 617 O O . THR A 1 80 ? 32.358 2.962 -50.213 1.00 97.81 80 THR A O 1
ATOM 620 N N . LEU A 1 81 ? 33.702 1.346 -50.996 1.00 97.69 81 LEU A N 1
ATOM 621 C CA . LEU A 1 81 ? 33.262 0.326 -50.045 1.00 97.69 81 LEU A CA 1
ATOM 622 C C . LEU A 1 81 ? 33.694 0.667 -48.618 1.00 97.69 81 LEU A C 1
ATOM 624 O O . LEU A 1 81 ? 32.874 0.565 -47.710 1.00 97.69 81 LEU A O 1
ATOM 628 N N . LYS A 1 82 ? 34.926 1.149 -48.420 1.00 97.94 82 LYS A N 1
ATOM 629 C CA . LYS A 1 82 ? 35.396 1.635 -47.113 1.00 97.94 82 LYS A CA 1
ATOM 630 C C . LYS A 1 82 ? 34.522 2.771 -46.587 1.00 97.94 82 LYS A C 1
ATOM 632 O O . LYS A 1 82 ? 34.032 2.675 -45.468 1.00 97.94 82 LYS A O 1
ATOM 637 N N . ALA A 1 83 ? 34.220 3.769 -47.420 1.00 97.94 83 ALA A N 1
ATOM 638 C CA . ALA A 1 83 ? 33.322 4.860 -47.039 1.00 97.94 83 ALA A CA 1
ATOM 639 C C . ALA A 1 83 ? 31.902 4.365 -46.689 1.00 97.94 83 ALA A C 1
ATOM 641 O O . ALA A 1 83 ? 31.263 4.874 -45.767 1.00 97.94 83 ALA A O 1
ATOM 642 N N . LYS A 1 84 ? 31.392 3.344 -47.398 1.00 98.00 84 LYS A N 1
ATOM 643 C CA . LYS A 1 84 ? 30.104 2.707 -47.073 1.00 98.00 84 LYS A CA 1
ATOM 644 C C . LYS A 1 84 ? 30.145 1.956 -45.738 1.00 98.00 84 LYS A C 1
ATOM 646 O O . LYS A 1 84 ? 29.169 2.039 -44.996 1.00 98.00 84 LYS A O 1
ATOM 651 N N . ILE A 1 85 ? 31.232 1.241 -45.440 1.00 97.94 85 ILE A N 1
ATOM 652 C CA . ILE A 1 85 ? 31.431 0.539 -44.162 1.00 97.94 85 ILE A CA 1
ATOM 653 C C . ILE A 1 85 ? 31.489 1.554 -43.019 1.00 97.94 85 ILE A C 1
ATOM 655 O O . ILE A 1 85 ? 30.678 1.461 -42.107 1.00 97.94 85 ILE A O 1
ATOM 659 N N . GLU A 1 86 ? 32.311 2.599 -43.132 1.00 98.12 86 GLU A N 1
ATOM 660 C CA . GLU A 1 86 ? 32.408 3.663 -42.120 1.00 98.12 86 GLU A CA 1
ATOM 661 C C . GLU A 1 86 ? 31.052 4.339 -41.855 1.00 98.12 86 GLU A C 1
ATOM 663 O O . GLU A 1 86 ? 30.685 4.605 -40.709 1.00 98.12 86 GLU A O 1
ATOM 668 N N . LYS A 1 87 ? 30.255 4.576 -42.907 1.00 98.31 87 LYS A N 1
ATOM 669 C CA . LYS A 1 87 ? 28.895 5.113 -42.760 1.00 98.31 87 LYS A CA 1
ATOM 670 C C . LYS A 1 87 ? 27.969 4.143 -42.016 1.00 98.31 87 LYS A C 1
ATOM 672 O O . LYS A 1 87 ? 27.183 4.592 -41.180 1.00 98.31 87 LYS A O 1
ATOM 677 N N . LYS A 1 88 ? 28.033 2.840 -42.315 1.00 97.56 88 LYS A N 1
ATOM 678 C CA . LYS A 1 88 ? 27.249 1.811 -41.611 1.00 97.56 88 LYS A CA 1
ATOM 679 C C . LYS A 1 88 ? 27.678 1.683 -40.151 1.00 97.56 88 LYS A C 1
ATOM 681 O O . LYS A 1 88 ? 26.805 1.640 -39.291 1.00 97.56 88 LYS A O 1
ATOM 686 N N . ASP A 1 89 ? 28.975 1.716 -39.869 1.00 98.06 89 ASP A N 1
ATOM 687 C CA . ASP A 1 89 ? 29.516 1.663 -38.509 1.00 98.06 89 ASP A CA 1
ATOM 688 C C . ASP A 1 89 ? 29.062 2.872 -37.687 1.00 98.06 89 ASP A C 1
ATOM 690 O O . ASP A 1 89 ? 28.633 2.731 -36.542 1.00 98.06 89 ASP A O 1
ATOM 694 N N . MET A 1 90 ? 29.062 4.066 -38.289 1.00 98.31 90 MET A N 1
ATOM 695 C CA . MET A 1 90 ? 28.535 5.274 -37.651 1.00 98.31 90 MET A CA 1
ATOM 696 C C . MET A 1 90 ? 27.034 5.159 -37.347 1.00 98.31 90 MET A C 1
ATOM 698 O O . MET A 1 90 ? 26.597 5.563 -36.268 1.00 98.31 90 MET A O 1
ATOM 702 N N . LEU A 1 91 ? 26.239 4.605 -38.270 1.00 98.06 91 LEU A N 1
ATOM 703 C CA . LEU A 1 91 ? 24.806 4.382 -38.055 1.00 98.06 91 LEU A CA 1
ATOM 704 C C . LEU A 1 91 ? 24.563 3.347 -36.948 1.00 98.06 91 LEU A C 1
ATOM 706 O O . LEU A 1 91 ? 23.751 3.587 -36.059 1.00 98.06 91 LEU A O 1
ATOM 710 N N . HIS A 1 92 ? 25.293 2.231 -36.974 1.00 97.62 92 HIS A N 1
ATOM 711 C CA . HIS A 1 92 ? 25.194 1.184 -35.964 1.00 97.62 92 HIS A CA 1
ATOM 712 C C . HIS A 1 92 ? 25.569 1.718 -34.580 1.00 97.62 92 HIS A C 1
ATOM 714 O O . HIS A 1 92 ? 24.824 1.517 -33.628 1.00 97.62 92 HIS A O 1
ATOM 720 N N . LYS A 1 93 ? 26.651 2.499 -34.479 1.00 98.19 93 LYS A N 1
ATOM 721 C CA . LYS A 1 93 ? 27.041 3.174 -33.237 1.00 98.19 93 LYS A CA 1
ATOM 722 C C . LYS A 1 93 ? 25.927 4.079 -32.706 1.00 98.19 93 LYS A C 1
ATOM 724 O O . LYS A 1 93 ? 25.573 3.971 -31.537 1.00 98.19 93 LYS A O 1
ATOM 729 N N . LYS A 1 94 ? 25.330 4.920 -33.561 1.00 98.06 94 LYS A N 1
ATOM 730 C CA . LYS A 1 94 ? 24.201 5.788 -33.173 1.00 98.06 94 LYS A CA 1
ATOM 731 C C . LYS A 1 94 ? 22.991 4.988 -32.689 1.00 98.06 94 LYS A C 1
ATOM 733 O O . LYS A 1 94 ? 22.367 5.380 -31.707 1.00 98.06 94 LYS A O 1
ATOM 738 N N . HIS A 1 95 ? 22.671 3.884 -33.363 1.00 98.25 95 HIS A N 1
ATOM 739 C CA . HIS A 1 95 ? 21.573 3.000 -32.977 1.00 98.25 95 HIS A CA 1
ATOM 740 C C . HIS A 1 95 ? 21.835 2.337 -31.618 1.00 98.25 95 HIS A C 1
ATOM 742 O O . HIS A 1 95 ? 20.976 2.378 -30.743 1.00 98.25 95 HIS A O 1
ATOM 748 N N . THR A 1 96 ? 23.033 1.790 -31.405 1.00 98.00 96 THR A N 1
ATOM 749 C CA . THR A 1 96 ? 23.425 1.189 -30.124 1.00 98.00 96 THR A CA 1
ATOM 750 C C . THR A 1 96 ? 23.378 2.216 -28.996 1.00 98.00 96 THR A C 1
ATOM 752 O O . THR A 1 96 ? 22.783 1.946 -27.961 1.00 98.00 96 THR A O 1
ATOM 755 N N . GLU A 1 97 ? 23.899 3.426 -29.209 1.00 98.44 97 GLU A N 1
ATOM 756 C CA . GLU A 1 97 ? 23.809 4.514 -28.226 1.00 98.44 97 GLU A CA 1
ATOM 757 C C . GLU A 1 97 ? 22.354 4.912 -27.920 1.00 98.44 97 GLU A C 1
ATOM 759 O O . GLU A 1 97 ? 22.022 5.195 -26.768 1.00 98.44 97 GLU A O 1
ATOM 764 N N . ALA A 1 98 ? 21.473 4.936 -28.925 1.00 98.31 98 ALA A N 1
ATOM 765 C CA . ALA A 1 98 ? 20.049 5.201 -28.725 1.00 98.31 98 ALA A CA 1
ATOM 766 C C . ALA A 1 98 ? 19.368 4.089 -27.916 1.00 98.31 98 ALA A C 1
ATOM 768 O O . ALA A 1 98 ? 18.620 4.381 -26.983 1.00 98.31 98 ALA A O 1
ATOM 769 N N . MET A 1 99 ? 19.678 2.828 -28.217 1.00 98.44 99 MET A N 1
ATOM 770 C CA . MET A 1 99 ? 19.164 1.678 -27.479 1.00 98.44 99 MET A CA 1
ATOM 771 C C . MET A 1 99 ? 19.657 1.673 -26.027 1.00 98.44 99 MET A C 1
ATOM 773 O O . MET A 1 99 ? 18.847 1.494 -25.122 1.00 98.44 99 MET A O 1
ATOM 777 N N . THR A 1 100 ? 20.940 1.957 -25.777 1.00 98.19 100 THR A N 1
ATOM 778 C CA . THR A 1 100 ? 21.486 2.095 -24.416 1.00 98.19 100 THR A CA 1
ATOM 779 C C . THR A 1 100 ? 20.769 3.189 -23.627 1.00 98.19 100 THR A C 1
ATOM 781 O O . THR A 1 100 ? 20.429 2.974 -22.468 1.00 98.19 100 THR A O 1
ATOM 784 N N . ARG A 1 101 ? 20.476 4.343 -24.246 1.00 98.56 101 ARG A N 1
ATOM 785 C CA . ARG A 1 101 ? 19.696 5.405 -23.587 1.00 98.56 101 ARG A CA 1
ATOM 786 C C . ARG A 1 101 ? 18.282 4.950 -23.234 1.00 98.56 101 ARG A C 1
ATOM 788 O O . ARG A 1 101 ? 17.821 5.236 -22.137 1.00 98.56 101 ARG A O 1
ATOM 795 N N . ARG A 1 102 ? 17.608 4.226 -24.134 1.00 98.56 102 ARG A N 1
ATOM 796 C CA . ARG A 1 102 ? 16.261 3.696 -23.876 1.00 98.56 102 ARG A CA 1
ATOM 797 C C . ARG A 1 102 ? 16.257 2.689 -22.724 1.00 98.56 102 ARG A C 1
ATOM 799 O O . ARG A 1 102 ? 15.366 2.749 -21.888 1.00 98.56 102 ARG A O 1
ATOM 806 N N . ILE A 1 103 ? 17.258 1.810 -22.659 1.00 98.12 103 ILE A N 1
ATOM 807 C CA . ILE A 1 103 ? 17.423 0.865 -21.544 1.00 98.12 103 ILE A CA 1
ATOM 808 C C . ILE A 1 103 ? 17.598 1.623 -20.224 1.00 98.12 103 ILE A C 1
ATOM 810 O O . ILE A 1 103 ? 16.883 1.327 -19.277 1.00 98.12 103 ILE A O 1
ATOM 814 N N . ALA A 1 104 ? 18.458 2.645 -20.183 1.00 98.38 104 ALA A N 1
ATOM 815 C CA . ALA A 1 104 ? 18.684 3.427 -18.966 1.00 98.38 104 ALA A CA 1
ATOM 816 C C . ALA A 1 104 ? 17.408 4.126 -18.451 1.00 98.38 104 ALA A C 1
ATOM 818 O O . ALA A 1 104 ? 17.165 4.154 -17.248 1.00 98.38 104 ALA A O 1
ATOM 819 N N . VAL A 1 105 ? 16.571 4.658 -19.353 1.00 98.38 105 VAL A N 1
ATOM 820 C CA . VAL A 1 105 ? 15.274 5.259 -18.983 1.00 98.38 105 VAL A CA 1
ATOM 821 C C . VAL A 1 105 ? 14.324 4.209 -18.406 1.00 98.38 105 VAL A C 1
ATOM 823 O O . VAL A 1 105 ? 13.723 4.443 -17.361 1.00 98.38 105 VAL A O 1
ATOM 826 N N . LEU A 1 106 ? 14.223 3.040 -19.045 1.00 98.12 106 LEU A N 1
ATOM 827 C CA . LEU A 1 106 ? 13.382 1.948 -18.550 1.00 98.12 106 LEU A CA 1
ATOM 828 C C . LEU A 1 106 ? 13.864 1.434 -17.188 1.00 98.12 106 LEU A C 1
ATOM 830 O O . LEU A 1 106 ? 13.049 1.187 -16.306 1.00 98.12 106 LEU A O 1
ATOM 834 N N . GLU A 1 107 ? 15.175 1.309 -16.981 1.00 98.31 107 GLU A N 1
ATOM 835 C CA . GLU A 1 107 ? 15.744 0.940 -15.680 1.00 98.31 107 GLU A CA 1
ATOM 836 C C . GLU A 1 107 ? 15.356 1.960 -14.600 1.00 98.31 107 GLU A C 1
ATOM 838 O O . GLU A 1 107 ? 14.896 1.576 -13.523 1.00 98.31 107 GLU A O 1
ATOM 843 N N . GLU A 1 108 ? 15.437 3.258 -14.894 1.00 98.38 108 GLU A N 1
ATOM 844 C CA . GLU A 1 108 ? 15.006 4.297 -13.960 1.00 98.38 108 GLU A CA 1
ATOM 845 C C . GLU A 1 108 ? 13.501 4.205 -13.644 1.00 98.38 108 GLU A C 1
ATOM 847 O O . GLU A 1 108 ? 13.104 4.274 -12.480 1.00 98.38 108 GLU A O 1
ATOM 852 N N . GLU A 1 109 ? 12.653 3.983 -14.650 1.00 98.44 109 GLU A N 1
ATOM 853 C CA . GLU A 1 109 ? 11.211 3.783 -14.463 1.00 98.44 109 GLU A CA 1
ATOM 854 C C . GLU A 1 109 ? 10.896 2.535 -13.629 1.00 98.44 109 GLU A C 1
ATOM 856 O O . GLU A 1 109 ? 10.033 2.583 -12.747 1.00 98.44 109 GLU A O 1
ATOM 861 N N . THR A 1 110 ? 11.621 1.431 -13.831 1.00 97.75 110 THR A N 1
ATOM 862 C CA . THR A 1 110 ? 11.454 0.224 -13.004 1.00 97.75 110 THR A CA 1
ATOM 863 C C . THR A 1 110 ? 11.821 0.475 -11.543 1.00 97.75 110 THR A C 1
ATOM 865 O O . THR A 1 110 ? 11.121 0.013 -10.646 1.00 97.75 110 THR A O 1
ATOM 868 N N . VAL A 1 111 ? 12.861 1.272 -11.274 1.00 98.38 111 VAL A N 1
ATOM 869 C CA . VAL A 1 111 ? 13.231 1.653 -9.904 1.00 98.38 111 VAL A CA 1
ATOM 870 C C . VAL A 1 111 ? 12.169 2.560 -9.281 1.00 98.38 111 VAL A C 1
ATOM 872 O O . VAL A 1 111 ? 11.776 2.337 -8.135 1.00 98.38 111 VAL A O 1
ATOM 875 N N . ARG A 1 112 ? 11.656 3.551 -10.023 1.00 98.25 112 ARG A N 1
ATOM 876 C CA . ARG A 1 112 ? 10.587 4.441 -9.531 1.00 98.25 112 ARG A CA 1
ATOM 877 C C . ARG A 1 112 ? 9.305 3.669 -9.211 1.00 98.25 112 ARG A C 1
ATOM 879 O O . ARG A 1 112 ? 8.708 3.885 -8.161 1.00 98.25 112 ARG A O 1
ATOM 886 N N . THR A 1 113 ? 8.893 2.760 -10.092 1.00 97.38 113 THR A N 1
ATOM 887 C CA . THR A 1 113 ? 7.692 1.933 -9.885 1.00 97.38 113 THR A CA 1
ATOM 888 C C . THR A 1 113 ? 7.864 0.948 -8.730 1.00 97.38 113 THR A C 1
ATOM 890 O O . THR A 1 113 ? 6.933 0.770 -7.948 1.00 97.38 113 THR A O 1
ATOM 893 N N . ALA A 1 114 ? 9.057 0.371 -8.552 1.00 98.12 114 ALA A N 1
ATOM 894 C CA . ALA A 1 114 ? 9.367 -0.463 -7.393 1.00 98.12 114 ALA A CA 1
ATOM 895 C C . ALA A 1 114 ? 9.299 0.325 -6.073 1.00 98.12 114 ALA A C 1
ATOM 897 O O . ALA A 1 114 ? 8.731 -0.168 -5.100 1.00 98.12 114 ALA A O 1
ATOM 898 N N . ALA A 1 115 ? 9.821 1.556 -6.041 1.00 98.12 115 ALA A N 1
ATOM 899 C CA . ALA A 1 115 ? 9.740 2.419 -4.863 1.00 98.12 115 ALA A CA 1
ATOM 900 C C . ALA A 1 115 ? 8.284 2.770 -4.501 1.00 98.12 115 ALA A C 1
ATOM 902 O O . ALA A 1 115 ? 7.901 2.651 -3.340 1.00 98.12 115 ALA A O 1
ATOM 903 N N . ALA A 1 116 ? 7.460 3.118 -5.495 1.00 98.25 116 ALA A N 1
ATOM 904 C CA . ALA A 1 116 ? 6.038 3.405 -5.292 1.00 98.25 116 ALA A CA 1
ATOM 905 C C . ALA A 1 116 ? 5.249 2.183 -4.781 1.00 98.25 116 ALA A C 1
ATOM 907 O O . ALA A 1 116 ? 4.339 2.318 -3.959 1.00 98.25 116 ALA A O 1
ATOM 908 N N . LEU A 1 117 ? 5.602 0.977 -5.243 1.00 98.19 117 LEU A N 1
ATOM 909 C CA . LEU A 1 117 ? 4.985 -0.262 -4.768 1.00 98.19 117 LEU A CA 1
ATOM 910 C C . LEU A 1 117 ? 5.327 -0.544 -3.298 1.00 98.19 117 LEU A C 1
ATOM 912 O O . LEU A 1 117 ? 4.456 -0.978 -2.547 1.00 98.19 117 LEU A O 1
ATOM 916 N N . GLU A 1 118 ? 6.570 -0.292 -2.883 1.00 98.31 118 GLU A N 1
ATOM 917 C CA . GLU A 1 118 ? 6.985 -0.478 -1.489 1.00 98.31 118 GLU A CA 1
ATOM 918 C C . GLU A 1 118 ? 6.326 0.552 -0.557 1.00 98.31 118 GLU A C 1
ATOM 920 O O . GLU A 1 118 ? 5.896 0.198 0.539 1.00 98.31 118 GLU A O 1
ATOM 925 N N . GLU A 1 119 ? 6.153 1.797 -1.012 1.00 98.19 119 GLU A N 1
ATOM 926 C CA . GLU A 1 119 ? 5.374 2.818 -0.296 1.00 98.19 119 GLU A CA 1
ATOM 927 C C . GLU A 1 119 ? 3.914 2.376 -0.107 1.00 98.19 119 GLU A C 1
ATOM 929 O O . GLU A 1 119 ? 3.428 2.300 1.022 1.00 98.19 119 GLU A O 1
ATOM 934 N N . SER A 1 120 ? 3.253 1.956 -1.192 1.00 97.75 120 SER A N 1
ATOM 935 C CA . SER A 1 120 ? 1.870 1.450 -1.151 1.00 97.75 120 SER A CA 1
ATOM 936 C C . SER A 1 120 ? 1.722 0.223 -0.241 1.00 97.75 120 SER A C 1
ATOM 938 O O . SER A 1 120 ? 0.700 0.028 0.421 1.00 97.75 120 SER A O 1
ATOM 940 N N . ARG A 1 121 ? 2.745 -0.639 -0.191 1.00 98.31 121 ARG A N 1
ATOM 941 C CA . ARG A 1 121 ? 2.778 -1.787 0.719 1.00 98.31 121 ARG A CA 1
ATOM 942 C C . ARG A 1 121 ? 2.846 -1.343 2.182 1.00 98.31 121 ARG A C 1
ATOM 944 O O . ARG A 1 121 ? 2.147 -1.932 3.006 1.00 98.31 121 ARG A O 1
ATOM 951 N N . GLY A 1 122 ? 3.647 -0.324 2.494 1.00 97.44 122 GLY A N 1
ATOM 952 C CA . GLY A 1 122 ? 3.723 0.262 3.833 1.00 97.44 122 GLY A CA 1
ATOM 953 C C . GLY A 1 122 ? 2.368 0.787 4.316 1.00 97.44 122 GLY A C 1
ATOM 954 O O . GLY A 1 122 ? 1.935 0.444 5.416 1.00 97.44 122 GLY A O 1
ATOM 955 N N . GLU A 1 123 ? 1.651 1.522 3.462 1.00 98.12 123 GLU A N 1
ATOM 956 C CA . GLU A 1 123 ? 0.300 2.022 3.761 1.00 98.12 123 GLU A CA 1
ATOM 957 C C . GLU A 1 123 ? -0.695 0.880 4.044 1.00 98.12 123 GLU A C 1
ATOM 959 O O . GLU A 1 123 ? -1.480 0.935 4.994 1.00 98.12 123 GLU A O 1
ATOM 964 N N . LEU A 1 124 ? -0.646 -0.205 3.262 1.00 97.75 124 LEU A N 1
ATOM 965 C CA . LEU A 1 124 ? -1.503 -1.376 3.481 1.00 97.75 124 LEU A CA 1
ATOM 966 C C . LEU A 1 124 ? -1.208 -2.092 4.807 1.00 97.75 124 LEU A C 1
ATOM 968 O O . LEU A 1 124 ? -2.136 -2.596 5.450 1.00 97.75 124 LEU A O 1
ATOM 972 N N . GLU A 1 125 ? 0.057 -2.161 5.224 1.00 98.38 125 GLU A N 1
ATOM 973 C CA . GLU A 1 125 ? 0.439 -2.736 6.518 1.00 98.38 125 GLU A CA 1
ATOM 974 C C . GLU A 1 125 ? -0.073 -1.883 7.693 1.00 98.38 125 GLU A C 1
ATOM 976 O O . GLU A 1 125 ? -0.570 -2.444 8.676 1.00 98.38 125 GLU A O 1
ATOM 981 N N . GLU A 1 126 ? -0.057 -0.551 7.569 1.00 97.88 126 GLU A N 1
ATOM 982 C CA . GLU A 1 126 ? -0.645 0.370 8.551 1.00 97.88 126 GLU A CA 1
ATOM 983 C C . GLU A 1 126 ? -2.167 0.187 8.662 1.00 97.88 126 GLU A C 1
ATOM 985 O O . GLU A 1 126 ? -2.682 -0.099 9.750 1.00 97.88 126 GLU A O 1
ATOM 990 N N . VAL A 1 127 ? -2.884 0.223 7.531 1.00 97.88 127 VAL A N 1
ATOM 991 C CA . VAL A 1 127 ? -4.344 0.008 7.482 1.00 97.88 127 VAL A CA 1
ATOM 992 C C . VAL A 1 127 ? -4.723 -1.352 8.068 1.00 97.88 127 VAL A C 1
ATOM 994 O O . VAL A 1 127 ? -5.714 -1.484 8.796 1.00 97.88 127 VAL A O 1
ATOM 997 N N . ARG A 1 128 ? -3.923 -2.391 7.798 1.00 97.75 128 ARG A N 1
ATOM 998 C CA . ARG A 1 128 ? -4.118 -3.713 8.398 1.00 97.75 128 ARG A CA 1
ATOM 999 C C . ARG A 1 128 ? -3.955 -3.669 9.922 1.00 97.75 128 ARG A C 1
ATOM 1001 O O . ARG A 1 128 ? -4.768 -4.271 10.630 1.00 97.75 128 ARG A O 1
ATOM 1008 N N . GLY A 1 129 ? -2.939 -2.971 10.429 1.00 97.81 129 GLY A N 1
ATOM 1009 C CA . GLY A 1 129 ? -2.714 -2.785 11.863 1.00 97.81 129 GLY A CA 1
ATOM 1010 C C . GLY A 1 129 ? -3.893 -2.100 12.562 1.00 97.81 129 GLY A C 1
ATOM 1011 O O . GLY A 1 129 ? -4.331 -2.543 13.633 1.00 97.81 129 GLY A O 1
ATOM 1012 N N . ASP A 1 130 ? -4.467 -1.081 11.929 1.00 95.88 130 ASP A N 1
ATOM 1013 C CA . ASP A 1 130 ? -5.640 -0.373 12.441 1.00 95.88 130 ASP A CA 1
ATOM 1014 C C . ASP A 1 130 ? -6.912 -1.218 12.397 1.00 95.88 130 ASP A C 1
ATOM 1016 O O . ASP A 1 130 ? -7.664 -1.261 13.376 1.00 95.88 130 ASP A O 1
ATOM 1020 N N . ALA A 1 131 ? -7.120 -1.992 11.332 1.00 97.25 131 ALA A N 1
ATOM 1021 C CA . ALA A 1 131 ? -8.222 -2.947 11.267 1.00 97.25 131 ALA A CA 1
ATOM 1022 C C . ALA A 1 131 ? -8.141 -3.991 12.399 1.00 97.25 131 ALA A C 1
ATOM 1024 O O . ALA A 1 131 ? -9.153 -4.330 13.020 1.00 97.25 131 ALA A O 1
ATOM 1025 N N . GLU A 1 132 ? -6.943 -4.489 12.720 1.00 98.25 132 GLU A N 1
ATOM 1026 C CA . GLU A 1 132 ? -6.734 -5.407 13.845 1.00 98.25 132 GLU A CA 1
ATOM 1027 C C . GLU A 1 132 ? -6.968 -4.732 15.210 1.00 98.25 132 GLU A C 1
ATOM 1029 O O . GLU A 1 132 ? -7.490 -5.371 16.132 1.00 98.25 132 GLU A O 1
ATOM 1034 N N . ARG A 1 133 ? -6.626 -3.444 15.363 1.00 98.12 133 ARG A N 1
ATOM 1035 C CA . ARG A 1 133 ? -6.933 -2.647 16.565 1.00 98.12 133 ARG A CA 1
ATOM 1036 C C . ARG A 1 133 ? -8.440 -2.483 16.757 1.00 98.12 133 ARG A C 1
ATOM 1038 O O . ARG A 1 133 ? -8.942 -2.800 17.837 1.00 98.12 133 ARG A O 1
ATOM 1045 N N . LEU A 1 134 ? -9.154 -2.076 15.710 1.00 97.06 134 LEU A N 1
ATOM 1046 C CA . LEU A 1 134 ? -10.608 -1.903 15.727 1.00 97.06 134 LEU A CA 1
ATOM 1047 C C . LEU A 1 134 ? -11.327 -3.219 16.032 1.00 97.06 134 LEU A C 1
ATOM 1049 O O . LEU A 1 134 ? -12.217 -3.252 16.879 1.00 97.06 134 LEU A O 1
ATOM 1053 N N . ARG A 1 135 ? -10.895 -4.341 15.442 1.00 96.75 135 ARG A N 1
ATOM 1054 C CA . ARG A 1 135 ? -11.446 -5.671 15.769 1.00 96.75 135 ARG A CA 1
ATOM 1055 C C . ARG A 1 135 ? -11.315 -6.006 17.258 1.00 96.75 135 ARG A C 1
ATOM 1057 O O . ARG A 1 135 ? -12.260 -6.523 17.851 1.00 96.75 135 ARG A O 1
ATOM 1064 N N . ARG A 1 136 ? -10.177 -5.684 17.885 1.00 97.19 136 ARG A N 1
ATOM 1065 C CA . ARG A 1 136 ? -9.973 -5.869 19.336 1.00 97.19 136 ARG A CA 1
ATOM 1066 C C . ARG A 1 136 ? -10.869 -4.956 20.173 1.00 97.19 136 ARG A C 1
ATOM 1068 O O . ARG A 1 136 ? -11.312 -5.346 21.250 1.00 97.19 136 ARG A O 1
ATOM 1075 N N . GLU A 1 137 ? -11.128 -3.737 19.722 1.00 95.19 137 GLU A N 1
ATOM 1076 C CA . GLU A 1 137 ? -12.047 -2.815 20.397 1.00 95.19 137 GLU A CA 1
ATOM 1077 C C . GLU A 1 137 ? -13.498 -3.272 20.308 1.00 95.19 137 GLU A C 1
ATOM 1079 O O . GLU A 1 137 ? -14.176 -3.301 21.335 1.00 95.19 137 GLU A O 1
ATOM 1084 N N . VAL A 1 138 ? -13.935 -3.725 19.132 1.00 94.12 138 VAL A N 1
ATOM 1085 C CA . VAL A 1 138 ? -15.266 -4.309 18.926 1.00 94.12 138 VAL A CA 1
ATOM 1086 C C . VAL A 1 138 ? -15.455 -5.552 19.794 1.00 94.12 138 VAL A C 1
ATOM 1088 O O . VAL A 1 138 ? -16.470 -5.658 20.476 1.00 94.12 138 VAL A O 1
ATOM 1091 N N . ALA A 1 139 ? -14.466 -6.451 19.862 1.00 94.50 139 ALA A N 1
ATOM 1092 C CA . ALA A 1 139 ? -14.526 -7.627 20.735 1.00 94.50 139 ALA A CA 1
ATOM 1093 C C . ALA A 1 139 ? -14.700 -7.242 22.219 1.00 94.50 139 ALA A C 1
ATOM 1095 O O . ALA A 1 139 ? -15.586 -7.759 22.898 1.00 94.50 139 ALA A O 1
ATOM 1096 N N . ARG A 1 140 ? -13.931 -6.257 22.706 1.00 93.31 140 ARG A N 1
ATOM 1097 C CA . ARG A 1 140 ? -14.081 -5.716 24.072 1.00 93.31 140 ARG A CA 1
ATOM 1098 C C . ARG A 1 140 ? -15.422 -5.003 24.287 1.00 93.31 140 ARG A C 1
ATOM 1100 O O . ARG A 1 140 ? -15.931 -4.955 25.405 1.00 93.31 140 ARG A O 1
ATOM 1107 N N . GLY A 1 141 ? -15.984 -4.388 23.248 1.00 89.81 141 GLY A N 1
ATOM 1108 C CA . GLY A 1 141 ? -17.336 -3.825 23.260 1.00 89.81 141 GLY A CA 1
ATOM 1109 C C . GLY A 1 141 ? -18.396 -4.911 23.443 1.00 89.81 141 GLY A C 1
ATOM 1110 O O . GLY A 1 141 ? -19.201 -4.822 24.367 1.00 89.81 141 GLY A O 1
ATOM 1111 N N . ALA A 1 142 ? -18.317 -5.974 22.643 1.00 87.12 142 ALA A N 1
ATOM 1112 C CA . ALA A 1 142 ? -19.238 -7.107 22.693 1.00 87.12 142 ALA A CA 1
ATOM 1113 C C . ALA A 1 142 ? -19.209 -7.834 24.050 1.00 87.12 142 ALA A C 1
ATOM 1115 O O . ALA A 1 142 ? -20.255 -8.224 24.564 1.00 87.12 142 ALA A O 1
ATOM 1116 N N . GLU A 1 143 ? -18.039 -7.968 24.683 1.00 86.50 143 GLU A N 1
ATOM 1117 C CA . GLU A 1 143 ? -17.932 -8.516 26.045 1.00 86.50 143 GLU A CA 1
ATOM 1118 C C . GLU A 1 143 ? -18.687 -7.661 27.076 1.00 86.50 143 GLU A C 1
ATOM 1120 O O . GLU A 1 143 ? -19.412 -8.195 27.918 1.00 86.50 143 GLU A O 1
ATOM 1125 N N . ARG A 1 144 ? -18.573 -6.328 26.991 1.00 84.00 144 ARG A N 1
ATOM 1126 C CA . ARG A 1 144 ? -19.290 -5.396 27.881 1.00 84.00 144 ARG A CA 1
ATOM 1127 C C . ARG A 1 144 ? -20.801 -5.448 27.663 1.00 84.00 144 ARG A C 1
ATOM 1129 O O . ARG A 1 144 ? -21.559 -5.467 28.633 1.00 84.00 144 ARG A O 1
ATOM 1136 N N . GLU A 1 145 ? -21.238 -5.533 26.412 1.00 83.00 145 GLU A N 1
ATOM 1137 C CA . GLU A 1 145 ? -22.654 -5.680 26.063 1.00 83.00 145 GLU A CA 1
ATOM 1138 C C . GLU A 1 145 ? -23.224 -7.033 26.521 1.00 83.00 145 GLU A C 1
ATOM 1140 O O . GLU A 1 145 ? -24.356 -7.109 27.009 1.00 83.00 145 GLU A O 1
ATOM 1145 N N . GLY A 1 146 ? -22.425 -8.103 26.456 1.00 80.81 146 GLY A N 1
ATOM 1146 C CA . GLY A 1 146 ? -22.783 -9.417 26.989 1.00 80.81 146 GLY A CA 1
ATOM 1147 C C . GLY A 1 146 ? -23.057 -9.387 28.495 1.00 80.81 146 GLY A C 1
ATOM 1148 O O . GLY A 1 146 ? -24.056 -9.948 28.949 1.00 80.81 146 GLY A O 1
ATOM 1149 N N . VAL A 1 147 ? -22.229 -8.673 29.269 1.00 73.75 147 VAL A N 1
ATOM 1150 C CA . VAL A 1 147 ? -22.451 -8.467 30.712 1.00 73.75 147 VAL A CA 1
ATOM 1151 C C . VAL A 1 147 ? -23.755 -7.710 30.962 1.00 73.75 147 VAL A C 1
ATOM 1153 O O . VAL A 1 147 ? -24.548 -8.129 31.806 1.00 73.75 147 VAL A O 1
ATOM 1156 N N . LEU A 1 148 ? -24.017 -6.637 30.209 1.00 73.81 148 LEU A N 1
ATOM 1157 C CA . LEU A 1 148 ? -25.264 -5.878 30.330 1.00 73.81 148 LEU A CA 1
ATOM 1158 C C . LEU A 1 148 ? -26.488 -6.744 29.997 1.00 73.81 148 LEU A C 1
ATOM 1160 O O . LEU A 1 148 ? -27.476 -6.746 30.731 1.00 73.81 148 LEU A O 1
ATOM 1164 N N . THR A 1 149 ? -26.402 -7.539 28.932 1.00 76.25 149 THR A N 1
ATOM 1165 C CA . THR A 1 149 ? -27.463 -8.466 28.523 1.00 76.25 149 THR A CA 1
ATOM 1166 C C . THR A 1 149 ? -27.747 -9.509 29.605 1.00 76.25 149 THR A C 1
ATOM 1168 O O . THR A 1 149 ? -28.910 -9.824 29.871 1.00 76.25 149 THR A O 1
ATOM 1171 N N . GLU A 1 150 ? -26.714 -10.033 30.269 1.00 75.81 150 GLU A N 1
ATOM 1172 C CA . GLU A 1 150 ? -26.887 -10.999 31.356 1.00 75.81 150 GLU A CA 1
ATOM 1173 C C . GLU A 1 150 ? -27.481 -10.352 32.616 1.00 75.81 150 GLU A C 1
ATOM 1175 O O . GLU A 1 150 ? -28.388 -10.921 33.230 1.00 75.81 150 GLU A O 1
ATOM 1180 N N . LEU A 1 151 ? -27.075 -9.122 32.954 1.00 71.69 151 LEU A N 1
ATOM 1181 C CA . LEU A 1 151 ? -27.703 -8.339 34.026 1.00 71.69 151 LEU A CA 1
ATOM 1182 C C . LEU A 1 151 ? -29.203 -8.129 33.761 1.00 71.69 151 LEU A C 1
ATOM 1184 O O . LEU A 1 151 ? -30.031 -8.374 34.643 1.00 71.69 151 LEU A O 1
ATOM 1188 N N . LEU A 1 152 ? -29.574 -7.775 32.526 1.00 73.69 152 LEU A N 1
ATOM 1189 C CA . LEU A 1 152 ? -30.974 -7.624 32.120 1.00 73.69 152 LEU A CA 1
ATOM 1190 C C . LEU A 1 152 ? -31.746 -8.957 32.161 1.00 73.69 152 LEU A C 1
ATOM 1192 O O . LEU A 1 152 ? -32.926 -8.982 32.526 1.00 73.69 152 LEU A O 1
ATOM 1196 N N . ARG A 1 153 ? -31.107 -10.092 31.838 1.00 74.06 153 ARG A N 1
ATOM 1197 C CA . ARG A 1 153 ? -31.717 -11.428 31.986 1.00 74.06 153 ARG A CA 1
ATOM 1198 C C . ARG A 1 153 ? -32.005 -11.777 33.444 1.00 74.06 153 ARG A C 1
ATOM 1200 O O . ARG A 1 153 ? -33.094 -12.279 33.736 1.00 74.06 153 ARG A O 1
ATOM 1207 N N . VAL A 1 154 ? -31.073 -11.496 34.356 1.00 69.31 154 VAL A N 1
ATOM 1208 C CA . VAL A 1 154 ? -31.277 -11.675 35.805 1.00 69.31 154 VAL A CA 1
ATOM 1209 C C . VAL A 1 154 ? -32.421 -10.784 36.295 1.00 69.31 154 VAL A C 1
ATOM 1211 O O . VAL A 1 154 ? -33.287 -11.250 37.039 1.00 69.31 154 VAL A O 1
ATOM 1214 N N . GLN A 1 155 ? -32.501 -9.548 35.800 1.00 62.59 155 GLN A N 1
ATOM 1215 C CA . GLN A 1 155 ? -33.575 -8.609 36.125 1.00 62.59 155 GLN A CA 1
ATOM 1216 C C . GLN A 1 155 ? -34.959 -9.089 35.666 1.00 62.59 155 GLN A C 1
ATOM 1218 O O . GLN A 1 155 ? -35.917 -9.008 36.436 1.00 62.59 155 GLN A O 1
ATOM 1223 N N . ARG A 1 156 ? -35.080 -9.684 34.470 1.00 63.66 156 ARG A N 1
ATOM 1224 C CA . ARG A 1 156 ? -36.355 -10.259 33.992 1.00 63.66 156 ARG A CA 1
ATOM 1225 C C . ARG A 1 156 ? -36.839 -11.454 34.813 1.00 63.66 156 ARG A C 1
ATOM 1227 O O . ARG A 1 156 ? -38.043 -11.684 34.879 1.00 63.66 156 ARG A O 1
ATOM 1234 N N . ARG A 1 157 ? -35.937 -12.216 35.438 1.00 63.59 157 ARG A N 1
ATOM 1235 C CA . ARG A 1 157 ? -36.311 -13.348 36.307 1.00 63.59 157 ARG A CA 1
ATOM 1236 C C . ARG A 1 157 ? -36.783 -12.911 37.695 1.00 63.59 157 ARG A C 1
ATOM 1238 O O . ARG A 1 157 ? -37.391 -13.721 38.387 1.00 63.59 157 ARG A O 1
ATOM 1245 N N . ASN A 1 158 ? -36.541 -11.662 38.101 1.00 56.16 158 ASN A N 1
ATOM 1246 C CA . ASN A 1 158 ? -36.965 -11.155 39.406 1.00 56.16 158 ASN A CA 1
ATOM 1247 C C . ASN A 1 158 ? -37.423 -9.677 39.350 1.00 56.16 158 ASN A C 1
ATOM 1249 O O . ASN A 1 158 ? -36.814 -8.808 39.980 1.00 56.16 158 ASN A O 1
ATOM 1253 N N . PRO A 1 159 ? -38.504 -9.368 38.605 1.00 53.12 159 PRO A N 1
ATOM 1254 C CA . PRO A 1 159 ? -38.919 -7.989 38.322 1.00 53.12 159 PRO A CA 1
ATOM 1255 C C . PRO A 1 159 ? -39.432 -7.228 39.556 1.00 53.12 159 PRO A C 1
ATOM 1257 O O . PRO A 1 159 ? -39.530 -6.004 39.527 1.00 53.12 159 PRO A O 1
ATOM 1260 N N . ILE A 1 160 ? -39.749 -7.933 40.647 1.00 56.41 160 ILE A N 1
ATOM 1261 C CA . ILE A 1 160 ? -40.312 -7.339 41.868 1.00 56.41 160 ILE A CA 1
ATOM 1262 C C . ILE A 1 160 ? -39.215 -7.056 42.910 1.00 56.41 160 ILE A C 1
ATOM 1264 O O . ILE A 1 160 ? -39.321 -6.074 43.637 1.00 56.41 160 ILE A O 1
ATOM 1268 N N . GLY A 1 161 ? -38.131 -7.842 42.946 1.00 55.88 161 GLY A N 1
ATOM 1269 C CA . GLY A 1 161 ? -37.116 -7.762 44.006 1.00 55.88 161 GLY A CA 1
ATOM 1270 C C . GLY A 1 161 ? -36.031 -6.693 43.828 1.00 55.88 161 GLY A C 1
ATOM 1271 O O . GLY A 1 161 ? -35.418 -6.293 44.811 1.00 55.88 161 GLY A O 1
ATOM 1272 N N . LEU A 1 162 ? -35.782 -6.203 42.608 1.00 62.72 162 LEU A N 1
ATOM 1273 C CA . LEU A 1 162 ? -34.698 -5.234 42.361 1.00 62.72 162 LEU A CA 1
ATOM 1274 C C . LEU A 1 162 ? -35.045 -3.804 42.772 1.00 62.72 162 LEU A C 1
ATOM 1276 O O . LEU A 1 162 ? -34.154 -3.039 43.130 1.00 62.72 162 LEU A O 1
ATOM 1280 N N . PHE A 1 163 ? -36.332 -3.459 42.760 1.00 72.31 163 PHE A N 1
ATOM 1281 C CA . PHE A 1 163 ? -36.797 -2.119 43.110 1.00 72.31 163 PHE A CA 1
ATOM 1282 C C . PHE A 1 163 ? -37.395 -2.035 44.505 1.00 72.31 163 PHE A C 1
ATOM 1284 O O . PHE A 1 163 ? -37.876 -0.969 44.865 1.00 72.31 163 PHE A O 1
ATOM 1291 N N . SER A 1 164 ? -37.395 -3.117 45.282 1.00 84.69 164 SER A N 1
ATOM 1292 C CA . SER A 1 164 ? -37.915 -3.128 46.646 1.00 84.69 164 SER A CA 1
ATOM 1293 C C . SER A 1 164 ? -36.852 -3.549 47.644 1.00 84.69 164 SER A C 1
ATOM 1295 O O . SER A 1 164 ? -36.057 -4.446 47.381 1.00 84.69 164 SER A O 1
ATOM 1297 N N . CYS A 1 165 ? -36.871 -2.949 48.826 1.00 88.44 165 CYS A N 1
ATOM 1298 C CA . CYS A 1 165 ? -36.003 -3.363 49.917 1.00 88.44 165 CYS A CA 1
ATOM 1299 C C . CYS A 1 165 ? -36.337 -4.791 50.367 1.00 88.44 165 CYS A C 1
ATOM 1301 O O . CYS A 1 165 ? -37.482 -5.073 50.705 1.00 88.44 165 CYS A O 1
ATOM 1303 N N . SER A 1 166 ? -35.333 -5.664 50.489 1.00 88.00 166 SER A N 1
ATOM 1304 C CA . SER A 1 166 ? -35.543 -7.052 50.943 1.00 88.00 166 SER A CA 1
ATOM 1305 C C . SER A 1 166 ? -36.017 -7.173 52.404 1.00 88.00 166 SER A C 1
ATOM 1307 O O . SER A 1 166 ? -36.423 -8.252 52.821 1.00 88.00 166 SER A O 1
ATOM 1309 N N . LEU A 1 167 ? -35.942 -6.092 53.194 1.00 90.31 167 LEU A N 1
ATOM 1310 C CA . LEU A 1 167 ? -36.389 -6.063 54.594 1.00 90.31 167 LEU A CA 1
ATOM 1311 C C . LEU A 1 167 ? -37.803 -5.504 54.752 1.00 90.31 167 LEU A C 1
ATOM 1313 O O . LEU A 1 167 ? -38.644 -6.131 55.381 1.00 90.31 167 LEU A O 1
ATOM 1317 N N . CYS A 1 168 ? -38.072 -4.322 54.198 1.00 92.25 168 CYS A N 1
ATOM 1318 C CA . CYS A 1 168 ? -39.376 -3.671 54.350 1.00 92.25 168 CYS A CA 1
ATOM 1319 C C . CYS A 1 168 ? -40.304 -3.867 53.152 1.00 92.25 168 CYS A C 1
ATOM 1321 O O . CYS A 1 168 ? -41.437 -3.405 53.201 1.00 92.25 168 CYS A O 1
ATOM 1323 N N . THR A 1 169 ? -39.854 -4.520 52.076 1.00 88.06 169 THR A N 1
ATOM 1324 C CA . THR A 1 169 ? -40.603 -4.796 50.828 1.00 88.06 169 THR A CA 1
ATOM 1325 C C . THR A 1 169 ? -41.111 -3.561 50.074 1.00 88.06 169 THR A C 1
ATOM 1327 O O . THR A 1 169 ? -41.686 -3.671 48.995 1.00 88.06 169 THR A O 1
ATOM 1330 N N . GLU A 1 170 ? -40.859 -2.361 50.595 1.00 87.38 170 GLU A N 1
ATOM 1331 C CA . GLU A 1 170 ? -41.227 -1.104 49.955 1.00 87.38 170 GLU A CA 1
ATOM 1332 C C . GLU A 1 170 ? -40.287 -0.760 48.802 1.00 87.38 170 GLU A C 1
ATOM 1334 O O . GLU A 1 170 ? -39.087 -1.054 48.851 1.00 87.38 170 GLU A O 1
ATOM 1339 N N . ARG A 1 171 ? -40.834 -0.074 47.790 1.00 82.56 171 ARG A N 1
ATOM 1340 C CA . ARG A 1 171 ? -40.060 0.382 46.636 1.00 82.56 171 ARG A CA 1
ATOM 1341 C C . ARG A 1 171 ? -39.002 1.418 47.022 1.00 82.56 171 ARG A C 1
ATOM 1343 O O . ARG A 1 171 ? -39.247 2.301 47.847 1.00 82.56 171 ARG A O 1
ATOM 1350 N N . PHE A 1 172 ? -37.839 1.331 46.390 1.00 80.25 172 PHE A N 1
ATOM 1351 C CA . PHE A 1 172 ? -36.800 2.343 46.472 1.00 80.25 172 PHE A CA 1
ATOM 1352 C C . PHE A 1 172 ? -37.296 3.644 45.838 1.00 80.25 172 PHE A C 1
ATOM 1354 O O . PHE A 1 172 ? -37.978 3.643 44.816 1.00 80.25 172 PHE A O 1
ATOM 1361 N N . ARG A 1 173 ? -36.973 4.761 46.486 1.00 79.06 173 ARG A N 1
ATOM 1362 C CA . ARG A 1 173 ? -37.225 6.122 46.001 1.00 79.06 173 ARG A CA 1
ATOM 1363 C C . ARG A 1 173 ? -35.976 6.929 46.295 1.00 79.06 173 ARG A C 1
ATOM 1365 O O . ARG A 1 173 ? -35.558 6.929 47.454 1.00 79.06 173 ARG A O 1
ATOM 1372 N N . ILE A 1 174 ? -35.411 7.614 45.300 1.00 67.00 174 ILE A N 1
ATOM 1373 C CA . ILE A 1 174 ? -34.105 8.289 45.417 1.00 67.00 174 ILE A CA 1
ATOM 1374 C C . ILE A 1 174 ? -34.025 9.180 46.666 1.00 67.00 174 ILE A C 1
ATOM 1376 O O . ILE A 1 174 ? -33.058 9.095 47.418 1.00 67.00 174 ILE A O 1
ATOM 1380 N N . PHE A 1 175 ? -35.076 9.955 46.943 1.00 72.88 175 PHE A N 1
ATOM 1381 C CA . PHE A 1 175 ? -35.072 10.946 48.024 1.00 72.88 175 PHE A CA 1
ATOM 1382 C C . PHE A 1 175 ? -35.289 10.387 49.437 1.00 72.88 175 PHE A C 1
ATOM 1384 O O . PHE A 1 175 ? -34.835 10.988 50.404 1.00 72.88 175 PHE A O 1
ATOM 1391 N N . PHE A 1 176 ? -35.978 9.251 49.586 1.00 78.94 176 PHE A N 1
ATOM 1392 C CA . PHE A 1 176 ? -36.415 8.767 50.909 1.00 78.94 176 PHE A CA 1
ATOM 1393 C C . PHE A 1 176 ? -35.941 7.351 51.242 1.00 78.94 176 PHE A C 1
ATOM 1395 O O . PHE A 1 176 ? -35.839 6.987 52.413 1.00 78.94 176 PHE A O 1
ATOM 1402 N N . ARG A 1 177 ? -35.672 6.529 50.225 1.00 82.81 177 ARG A N 1
ATOM 1403 C CA . ARG A 1 177 ? -35.309 5.112 50.354 1.00 82.81 177 ARG A CA 1
ATOM 1404 C C . ARG A 1 177 ? -34.229 4.751 49.350 1.00 82.81 177 ARG A C 1
ATOM 1406 O O . ARG A 1 177 ? -34.452 3.936 48.455 1.00 82.81 177 ARG A O 1
ATOM 1413 N N . ARG A 1 178 ? -33.060 5.364 49.532 1.00 81.56 178 ARG A N 1
ATOM 1414 C CA . ARG A 1 178 ? -31.866 5.108 48.727 1.00 81.56 178 ARG A CA 1
ATOM 1415 C C . ARG A 1 178 ? -31.463 3.627 48.835 1.00 81.56 178 ARG A C 1
ATOM 1417 O O . ARG A 1 178 ? -31.325 3.142 49.964 1.00 81.56 178 ARG A O 1
ATOM 1424 N N . PRO A 1 179 ? -31.334 2.892 47.718 1.00 86.25 179 PRO A N 1
ATOM 1425 C CA . PRO A 1 179 ? -30.935 1.491 47.739 1.00 86.25 179 PRO A CA 1
ATOM 1426 C C . PRO A 1 179 ? -29.441 1.341 48.043 1.00 86.25 179 PRO A C 1
ATOM 1428 O O . PRO A 1 179 ? -28.618 2.136 47.600 1.00 86.25 179 PRO A O 1
ATOM 1431 N N . TYR A 1 180 ? -29.102 0.282 48.767 1.00 83.94 180 TYR A N 1
ATOM 1432 C CA . TYR A 1 180 ? -27.749 -0.180 49.047 1.00 83.94 180 TYR A CA 1
ATOM 1433 C C . TYR A 1 180 ? -27.642 -1.634 48.606 1.00 83.94 180 TYR A C 1
ATOM 1435 O O . TYR A 1 180 ? -28.389 -2.487 49.091 1.00 83.94 180 TYR A O 1
ATOM 1443 N N . VAL A 1 181 ? -26.707 -1.912 47.698 1.00 82.75 181 VAL A N 1
ATOM 1444 C CA . VAL A 1 181 ? -26.406 -3.269 47.233 1.00 82.75 181 VAL A CA 1
ATOM 1445 C C . VAL A 1 181 ? -25.237 -3.808 48.049 1.00 82.75 181 VAL A C 1
ATOM 1447 O O . VAL A 1 181 ? -24.142 -3.248 48.031 1.00 82.75 181 VAL A O 1
ATOM 1450 N N . LEU A 1 182 ? -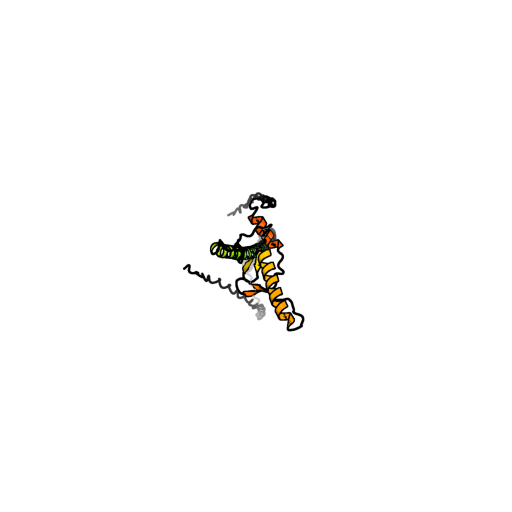25.459 -4.890 48.793 1.00 82.25 182 LEU A N 1
ATOM 1451 C CA . LEU A 1 182 ? -24.373 -5.580 49.486 1.00 82.25 182 LEU A CA 1
ATOM 1452 C C . LEU A 1 182 ? -23.567 -6.442 48.504 1.00 82.25 182 LEU A C 1
ATOM 1454 O O . LEU A 1 182 ? -24.088 -6.885 47.486 1.00 82.25 182 LEU A O 1
ATOM 1458 N N . ALA A 1 183 ? -22.322 -6.788 48.854 1.00 80.19 183 ALA A N 1
ATOM 1459 C CA . ALA A 1 183 ? -21.443 -7.631 48.025 1.00 80.19 183 ALA A CA 1
ATOM 1460 C C . ALA A 1 183 ? -22.020 -9.024 47.684 1.00 80.19 183 ALA A C 1
ATOM 1462 O O . ALA A 1 183 ? -21.530 -9.703 46.789 1.00 80.19 183 ALA A O 1
ATOM 1463 N N . CYS A 1 184 ? -23.053 -9.471 48.404 1.00 82.12 184 CYS A N 1
ATOM 1464 C CA . CYS A 1 184 ? -23.781 -10.704 48.114 1.00 82.12 184 CYS A CA 1
ATOM 1465 C C . CYS A 1 184 ? -24.908 -10.544 47.074 1.00 82.12 184 CYS A C 1
ATOM 1467 O O . CYS A 1 184 ? -25.575 -11.534 46.788 1.00 82.12 184 CYS A O 1
ATOM 1469 N N . GLY A 1 185 ? -25.142 -9.336 46.550 1.00 80.31 185 GLY A N 1
ATOM 1470 C CA . GLY A 1 185 ? -26.167 -9.025 45.547 1.00 80.31 185 GLY A CA 1
ATOM 1471 C C . GLY A 1 185 ? -27.534 -8.617 46.109 1.00 80.31 185 GLY A C 1
ATOM 1472 O O . GLY A 1 185 ? -28.394 -8.193 45.345 1.00 80.31 185 GLY A O 1
ATOM 1473 N N . HIS A 1 186 ? -27.754 -8.703 47.426 1.00 87.81 186 HIS A N 1
ATOM 1474 C CA . HIS A 1 186 ? -29.022 -8.281 48.036 1.00 87.81 186 HIS A CA 1
ATOM 1475 C C . HIS A 1 186 ? -29.089 -6.765 48.222 1.00 87.81 186 HIS A C 1
ATOM 1477 O O . HIS A 1 186 ? -28.110 -6.138 48.639 1.00 87.81 186 HIS A O 1
ATOM 1483 N N . THR A 1 187 ? -30.271 -6.206 47.964 1.00 86.31 187 THR A N 1
ATOM 1484 C CA . THR A 1 187 ? -30.549 -4.771 48.024 1.00 86.31 187 THR A CA 1
ATOM 1485 C C . THR A 1 187 ? -31.452 -4.412 49.208 1.00 86.31 187 THR A C 1
ATOM 1487 O O . THR A 1 187 ? -32.476 -5.052 49.479 1.00 86.31 187 THR A O 1
ATOM 1490 N N . PHE A 1 188 ? -31.072 -3.361 49.935 1.00 89.50 188 PHE A N 1
ATOM 1491 C CA . PHE A 1 188 ? -31.787 -2.843 51.106 1.00 89.50 188 PHE A CA 1
ATOM 1492 C C . PHE A 1 188 ? -31.908 -1.326 51.012 1.00 89.50 188 PHE A C 1
ATOM 1494 O O . PHE A 1 188 ? -31.058 -0.687 50.404 1.00 89.50 188 PHE A O 1
ATOM 1501 N N . CYS A 1 189 ? -32.932 -0.715 51.609 1.00 91.75 189 CYS A N 1
ATOM 1502 C CA . CYS A 1 189 ? -32.945 0.743 51.712 1.00 91.75 189 CYS A CA 1
ATOM 1503 C C . CYS A 1 189 ? -32.010 1.178 52.844 1.00 91.75 189 CYS A C 1
ATOM 1505 O O . CYS A 1 189 ? -31.854 0.452 53.829 1.00 91.75 189 CYS A O 1
ATOM 1507 N N . GLN A 1 190 ? -31.433 2.373 52.711 1.00 88.50 190 GLN A N 1
ATOM 1508 C CA . GLN A 1 190 ? -30.511 2.960 53.683 1.00 88.50 190 GLN A CA 1
ATOM 1509 C C . GLN A 1 190 ? -31.004 2.806 55.125 1.00 88.50 190 GLN A C 1
ATOM 1511 O O . GLN A 1 190 ? -30.325 2.211 55.952 1.00 88.50 190 GLN A O 1
ATOM 1516 N N . GLN A 1 191 ? -32.243 3.230 55.385 1.00 90.94 191 GLN A N 1
ATOM 1517 C CA . GLN A 1 191 ? -32.834 3.199 56.723 1.00 90.94 191 GLN A CA 1
ATOM 1518 C C . GLN A 1 191 ? -32.963 1.787 57.305 1.00 90.94 191 GLN A C 1
ATOM 1520 O O . GLN A 1 191 ? -32.879 1.615 58.517 1.00 90.94 191 GLN A O 1
ATOM 1525 N N . CYS A 1 192 ? -33.238 0.776 56.475 1.00 93.19 192 CYS A N 1
ATOM 1526 C CA . CYS A 1 192 ? -33.325 -0.606 56.945 1.00 93.19 192 CYS A CA 1
ATOM 1527 C C . CYS A 1 192 ? -31.938 -1.179 57.231 1.00 93.19 192 CYS A C 1
ATOM 1529 O O . CYS A 1 192 ? -31.782 -1.932 58.188 1.00 93.19 192 CYS A O 1
ATOM 1531 N N . LEU A 1 193 ? -30.945 -0.825 56.412 1.00 89.25 193 LEU A N 1
ATOM 1532 C CA . LEU A 1 193 ? -29.577 -1.286 56.601 1.00 89.25 193 LEU A CA 1
ATOM 1533 C C . LEU A 1 193 ? -28.924 -0.631 57.829 1.00 89.25 193 LEU A C 1
ATOM 1535 O O . LEU A 1 193 ? -28.307 -1.339 58.615 1.00 89.25 193 LEU A O 1
ATOM 1539 N N . GLU A 1 194 ? -29.119 0.675 58.032 1.00 86.94 194 GLU A N 1
ATOM 1540 C CA . GLU A 1 194 ? -28.671 1.411 59.226 1.00 86.94 194 GLU A CA 1
ATOM 1541 C C . GLU A 1 194 ? -29.287 0.821 60.498 1.00 86.94 194 GLU A C 1
ATOM 1543 O O . GLU A 1 194 ? -28.554 0.398 61.385 1.00 86.94 194 GLU A O 1
ATOM 1548 N N . ARG A 1 195 ? -30.619 0.651 60.539 1.00 88.88 195 ARG A N 1
ATOM 1549 C CA . ARG A 1 195 ? -31.308 0.030 61.686 1.00 88.88 195 ARG A CA 1
ATOM 1550 C C . ARG A 1 195 ? -30.798 -1.374 62.003 1.00 88.88 195 ARG A C 1
ATOM 1552 O O . ARG A 1 195 ? -30.673 -1.731 63.169 1.00 88.88 195 ARG A O 1
ATOM 1559 N N . TRP A 1 196 ? -30.529 -2.180 60.978 1.00 87.75 196 TRP A N 1
ATOM 1560 C CA . TRP A 1 196 ? -29.992 -3.527 61.167 1.00 87.75 196 TRP A CA 1
ATOM 1561 C C . TRP A 1 196 ? -28.585 -3.505 61.764 1.00 87.75 196 TRP A C 1
ATOM 1563 O O . TRP A 1 196 ? -28.273 -4.285 62.661 1.00 87.75 196 TRP A O 1
ATOM 1573 N N . VAL A 1 197 ? -27.738 -2.611 61.260 1.00 82.94 197 VAL A N 1
ATOM 1574 C CA . VAL A 1 197 ? -26.374 -2.421 61.748 1.00 82.94 197 VAL A CA 1
ATOM 1575 C C . VAL A 1 197 ? -26.386 -1.920 63.197 1.00 82.94 197 VAL A C 1
ATOM 1577 O O . VAL A 1 197 ? -25.671 -2.478 64.026 1.00 82.94 197 VAL A O 1
ATOM 1580 N N . ASP A 1 198 ? -27.247 -0.957 63.525 1.00 82.50 198 ASP A N 1
ATOM 1581 C CA . ASP A 1 198 ? -27.424 -0.437 64.885 1.00 82.50 198 ASP A CA 1
ATOM 1582 C C . ASP A 1 198 ? -27.899 -1.517 65.867 1.00 82.50 198 ASP A C 1
ATOM 1584 O O . ASP A 1 198 ? -27.377 -1.624 66.979 1.00 82.50 198 ASP A O 1
ATOM 1588 N N . GLU A 1 199 ? -28.852 -2.361 65.460 1.00 82.75 199 GLU A N 1
ATOM 1589 C CA . GLU A 1 199 ? -29.329 -3.470 66.292 1.00 82.75 199 GLU A CA 1
ATOM 1590 C C . GLU A 1 199 ? -28.241 -4.533 66.491 1.00 82.75 199 GLU A C 1
ATOM 1592 O O . GLU A 1 199 ? -28.004 -4.987 67.611 1.00 82.75 199 GLU A O 1
ATOM 1597 N N . ALA A 1 200 ? -27.502 -4.873 65.430 1.00 77.50 200 ALA A N 1
ATOM 1598 C CA . ALA A 1 200 ? -26.357 -5.772 65.530 1.00 77.50 200 ALA A CA 1
ATOM 1599 C C . ALA A 1 200 ? -25.295 -5.226 66.503 1.00 77.50 200 ALA A C 1
ATOM 1601 O O . ALA A 1 200 ? -24.734 -5.990 67.291 1.00 77.50 200 ALA A O 1
ATOM 1602 N N . PHE A 1 201 ? -25.067 -3.908 66.514 1.00 73.12 201 PHE A N 1
ATOM 1603 C CA . PHE A 1 201 ? -24.162 -3.266 67.467 1.00 73.12 201 PHE A CA 1
ATOM 1604 C C . PHE A 1 201 ? -24.675 -3.294 68.906 1.00 73.12 201 PHE A C 1
ATOM 1606 O O . PHE A 1 201 ? -23.874 -3.495 69.818 1.00 73.12 201 PHE A O 1
ATOM 1613 N N . ARG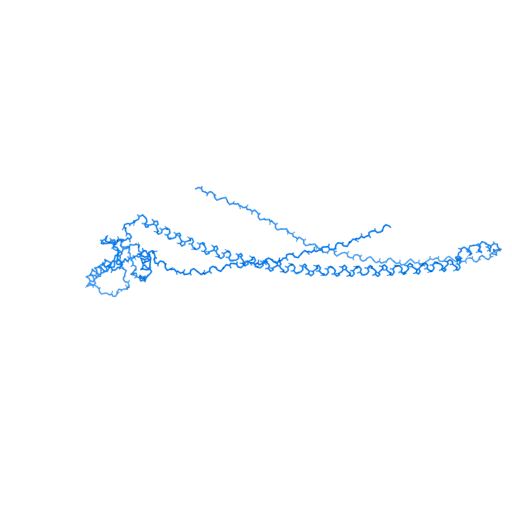 A 1 202 ? -25.981 -3.125 69.136 1.00 74.81 202 ARG A N 1
ATOM 1614 C CA . ARG A 1 202 ? -26.577 -3.220 70.480 1.00 74.81 202 ARG A CA 1
ATOM 1615 C C . ARG A 1 202 ? -26.433 -4.617 71.072 1.00 74.81 202 ARG A C 1
ATOM 1617 O O . ARG A 1 202 ? -26.030 -4.755 72.226 1.00 74.81 202 ARG A O 1
ATOM 1624 N N . VAL A 1 203 ? -26.706 -5.648 70.273 1.00 66.25 203 VAL A N 1
ATOM 1625 C CA . VAL A 1 203 ? -26.501 -7.047 70.675 1.00 66.25 203 VAL A CA 1
ATOM 1626 C C . VAL A 1 203 ? -25.024 -7.300 70.993 1.00 66.25 203 VAL A C 1
ATOM 1628 O O . VAL A 1 203 ? -24.708 -7.927 72.003 1.00 66.25 203 VAL A O 1
ATOM 1631 N N . GLU A 1 204 ? -24.108 -6.755 70.191 1.00 65.12 204 GLU A N 1
ATOM 1632 C CA . GLU A 1 204 ? -22.669 -6.895 70.420 1.00 65.12 204 GLU A CA 1
ATOM 1633 C C . GLU A 1 204 ? -22.181 -6.126 71.663 1.00 65.12 204 GLU A C 1
ATOM 1635 O O . GLU A 1 204 ? -21.349 -6.643 72.401 1.00 65.12 204 GLU A O 1
ATOM 1640 N N . GLN A 1 205 ? -22.715 -4.935 71.960 1.00 62.66 205 GLN A N 1
ATOM 1641 C CA . GLN A 1 205 ? -22.402 -4.186 73.188 1.00 62.66 205 GLN A CA 1
ATOM 1642 C C . GLN A 1 205 ? -22.870 -4.911 74.455 1.00 62.66 205 GLN A C 1
ATOM 1644 O O . GLN A 1 205 ? -22.135 -4.938 75.443 1.00 62.66 205 GLN A O 1
ATOM 1649 N N . ASN A 1 206 ? -24.042 -5.551 74.414 1.00 59.66 206 ASN A N 1
ATOM 1650 C CA . ASN A 1 206 ? -24.532 -6.374 75.523 1.00 59.66 206 ASN A CA 1
ATOM 1651 C C . ASN A 1 206 ? -23.635 -7.597 75.778 1.00 59.66 206 ASN A C 1
ATOM 1653 O O . ASN A 1 206 ? -23.492 -8.018 76.921 1.00 59.66 206 ASN A O 1
ATOM 1657 N N . LEU A 1 207 ? -22.980 -8.126 74.739 1.00 54.59 207 LEU A N 1
ATOM 1658 C CA . LEU A 1 207 ? -21.989 -9.204 74.852 1.00 54.59 207 LEU A CA 1
ATOM 1659 C C . LEU A 1 207 ? -20.591 -8.688 75.257 1.00 54.59 207 LEU A C 1
ATOM 1661 O O . LEU A 1 207 ? -19.837 -9.390 75.927 1.00 54.59 207 LEU A O 1
ATOM 1665 N N . GLN A 1 208 ? -20.232 -7.454 74.885 1.00 51.41 208 GLN A N 1
ATOM 1666 C CA . GLN A 1 208 ? -18.940 -6.826 75.212 1.00 51.41 208 GLN A CA 1
ATOM 1667 C C . GLN A 1 208 ? -18.849 -6.310 76.656 1.00 51.41 208 GLN A C 1
ATOM 1669 O O . GLN A 1 208 ? -17.737 -6.132 77.153 1.00 51.41 208 GLN A O 1
ATOM 1674 N N . LEU A 1 209 ? -19.974 -6.148 77.363 1.00 52.09 209 LEU A N 1
ATOM 1675 C CA . LEU A 1 209 ? -19.982 -5.925 78.817 1.00 52.09 209 LEU A CA 1
ATOM 1676 C C . LEU A 1 209 ? -19.375 -7.100 79.609 1.00 52.09 209 LEU A C 1
ATOM 1678 O O . LEU A 1 209 ? -18.987 -6.904 80.758 1.00 52.09 209 LEU A O 1
ATOM 1682 N N . GLU A 1 210 ? -19.208 -8.280 79.000 1.00 51.84 210 GLU A N 1
ATOM 1683 C CA . GLU A 1 210 ? -18.539 -9.416 79.642 1.00 51.84 210 GLU A CA 1
ATOM 1684 C C . GLU A 1 210 ? -17.050 -9.574 79.290 1.00 51.84 210 GLU A C 1
ATOM 1686 O O . GLU A 1 210 ? -16.342 -10.206 80.076 1.00 51.84 210 GLU A O 1
ATOM 1691 N N . ARG A 1 211 ? -16.512 -9.007 78.191 1.00 41.66 211 ARG A N 1
ATOM 1692 C CA . ARG A 1 211 ? -15.060 -9.069 77.874 1.00 41.66 211 ARG A CA 1
ATOM 1693 C C . ARG A 1 211 ? -14.555 -7.894 77.022 1.00 41.66 211 ARG A C 1
ATOM 1695 O O . ARG A 1 211 ? -15.026 -7.651 75.915 1.00 41.66 211 ARG A O 1
ATOM 1702 N N . VAL A 1 212 ? -13.505 -7.236 77.520 1.00 46.91 212 VAL A N 1
ATOM 1703 C CA . VAL A 1 212 ? -12.720 -6.176 76.858 1.00 46.91 212 VAL A CA 1
ATOM 1704 C C . VAL A 1 212 ? -11.858 -6.752 75.726 1.00 46.91 212 VAL A C 1
ATOM 1706 O O . VAL A 1 212 ? -11.097 -7.682 75.978 1.00 46.91 212 VAL A O 1
ATOM 1709 N N . ALA A 1 213 ? -11.916 -6.161 74.523 1.00 39.72 213 ALA A N 1
ATOM 1710 C CA . ALA A 1 213 ? -10.757 -5.701 73.729 1.00 39.72 213 ALA A CA 1
ATOM 1711 C C . ALA A 1 213 ? -11.137 -5.381 72.263 1.00 39.72 213 ALA A C 1
ATOM 1713 O O . ALA A 1 213 ? -11.672 -6.216 71.543 1.00 39.72 213 ALA A O 1
ATOM 1714 N N . ILE A 1 214 ? -10.814 -4.149 71.852 1.00 47.28 214 ILE A N 1
ATOM 1715 C CA . ILE A 1 214 ? -10.393 -3.671 70.517 1.00 47.28 214 ILE A CA 1
ATOM 1716 C C . ILE A 1 214 ? -10.748 -4.600 69.331 1.00 47.28 214 ILE A C 1
ATOM 1718 O O . ILE A 1 214 ? -10.029 -5.560 69.062 1.00 47.28 214 ILE A O 1
ATOM 1722 N N . LEU A 1 215 ? -11.794 -4.271 68.554 1.00 39.16 215 LEU A N 1
ATOM 1723 C CA . LEU A 1 215 ? -12.142 -5.022 67.335 1.00 39.16 215 LEU A CA 1
ATOM 1724 C C . LEU A 1 215 ? -11.754 -4.284 66.034 1.00 39.16 215 LEU A C 1
ATOM 1726 O O . LEU A 1 215 ? -12.134 -3.124 65.856 1.00 39.16 215 LEU A O 1
ATOM 1730 N N . PRO A 1 216 ? -11.057 -4.962 65.096 1.00 44.91 216 PRO A N 1
ATOM 1731 C CA . PRO A 1 216 ? -10.726 -4.455 63.765 1.00 44.91 216 PRO A CA 1
ATOM 1732 C C . PRO A 1 216 ? -11.987 -4.375 62.888 1.00 44.91 216 PRO A C 1
ATOM 1734 O O . PRO A 1 216 ? -12.970 -5.053 63.173 1.00 44.91 216 PRO A O 1
ATOM 1737 N N . ARG A 1 217 ? -11.943 -3.550 61.824 1.00 51.66 217 ARG A N 1
ATOM 1738 C CA . ARG A 1 217 ? -12.998 -3.317 60.803 1.00 51.66 217 ARG A CA 1
ATOM 1739 C C . ARG A 1 217 ? -14.053 -4.439 60.764 1.00 51.66 217 ARG A C 1
ATOM 1741 O O . ARG A 1 217 ? -13.829 -5.491 60.159 1.00 51.66 217 ARG A O 1
ATOM 1748 N N . ARG A 1 218 ? -15.168 -4.218 61.470 1.00 59.62 218 ARG A N 1
ATOM 1749 C CA . ARG A 1 218 ? -16.160 -5.253 61.790 1.00 59.62 218 ARG A CA 1
ATOM 1750 C C . ARG A 1 218 ? -16.889 -5.700 60.519 1.00 59.62 218 ARG A C 1
ATOM 1752 O O . ARG A 1 218 ? -17.291 -4.881 59.694 1.00 59.62 218 ARG A O 1
ATOM 1759 N N . ARG A 1 219 ? -17.020 -7.016 60.334 1.00 66.69 219 ARG A N 1
ATOM 1760 C CA . ARG A 1 219 ? -17.766 -7.621 59.221 1.00 66.69 219 ARG A CA 1
ATOM 1761 C C . ARG A 1 219 ? -19.245 -7.637 59.594 1.00 66.69 219 ARG A C 1
ATOM 1763 O O . ARG A 1 219 ? -19.593 -8.227 60.608 1.00 66.69 219 ARG A O 1
ATOM 1770 N N . VAL A 1 220 ? -20.101 -7.032 58.774 1.00 77.06 220 VAL A N 1
ATOM 1771 C CA . VAL A 1 220 ? -21.559 -7.080 58.969 1.00 77.06 220 VAL A CA 1
ATOM 1772 C C . VAL A 1 220 ? -22.120 -8.245 58.156 1.00 77.06 220 VAL A C 1
ATOM 1774 O O . VAL A 1 220 ? -21.761 -8.421 56.986 1.00 77.06 220 VAL A O 1
ATOM 1777 N N . LEU A 1 221 ? -22.987 -9.060 58.758 1.00 87.50 221 LEU A N 1
ATOM 1778 C CA . LEU A 1 221 ? -23.685 -10.133 58.050 1.00 87.50 221 LEU A CA 1
ATOM 1779 C C . LEU A 1 221 ? -24.881 -9.569 57.278 1.00 87.50 221 LEU A C 1
ATOM 1781 O O . LEU A 1 221 ? -25.625 -8.732 57.790 1.00 87.50 221 LEU A O 1
ATOM 1785 N N . CYS A 1 222 ? -25.082 -10.047 56.051 1.00 89.38 222 CYS A N 1
ATOM 1786 C CA . CYS A 1 222 ? -26.261 -9.698 55.265 1.00 89.38 222 CYS A CA 1
ATOM 1787 C C . CYS A 1 222 ? -27.550 -10.138 55.996 1.00 89.38 222 CYS A C 1
ATOM 1789 O O . CYS A 1 222 ? -27.661 -11.322 56.314 1.00 89.38 222 CYS A O 1
ATOM 1791 N N . PRO A 1 223 ? -28.555 -9.259 56.178 1.00 90.12 223 PRO A N 1
ATOM 1792 C CA . PRO A 1 223 ? -29.820 -9.621 56.829 1.00 90.12 223 PRO A CA 1
ATOM 1793 C C . PRO A 1 223 ? -30.580 -10.752 56.124 1.00 90.12 223 PRO A C 1
ATOM 1795 O O . PRO A 1 223 ? -31.332 -11.487 56.750 1.00 90.12 223 PRO A O 1
ATOM 1798 N N . HIS A 1 224 ? -30.392 -10.885 54.808 1.00 88.25 224 HIS A N 1
ATOM 1799 C CA . HIS A 1 224 ? -31.124 -11.851 53.994 1.00 88.25 224 HIS A CA 1
ATOM 1800 C C . HIS A 1 224 ? -30.431 -13.218 53.925 1.00 88.25 224 HIS A C 1
ATOM 1802 O O . HIS A 1 224 ? -31.067 -14.246 54.120 1.00 88.25 224 HIS A O 1
ATOM 1808 N N . CYS A 1 225 ? -29.122 -13.251 53.655 1.00 90.00 225 CYS A N 1
ATOM 1809 C CA . CYS A 1 225 ? -28.393 -14.506 53.424 1.00 90.00 225 CYS A CA 1
ATOM 1810 C C . CYS A 1 225 ? -27.294 -14.804 54.448 1.00 90.00 225 CYS A C 1
ATOM 1812 O O . CYS A 1 225 ? -26.557 -15.772 54.275 1.00 90.00 225 CYS A O 1
ATOM 1814 N N . GLN A 1 226 ? -27.128 -13.950 55.461 1.00 91.06 226 GLN A N 1
ATOM 1815 C CA . GLN A 1 226 ? -26.134 -14.061 56.536 1.00 91.06 226 GLN A CA 1
ATOM 1816 C C . GLN A 1 226 ? -24.669 -14.146 56.074 1.00 91.06 226 GLN A C 1
ATOM 1818 O O . GLN A 1 226 ? -23.770 -14.334 56.890 1.00 91.06 226 GLN A O 1
ATOM 1823 N N . ARG A 1 227 ? -24.377 -13.962 54.778 1.00 87.00 227 ARG A N 1
ATOM 1824 C CA . ARG A 1 227 ? -22.998 -13.930 54.279 1.00 87.00 227 ARG A CA 1
ATOM 1825 C C . ARG A 1 227 ? -22.274 -12.702 54.836 1.00 87.00 227 ARG A C 1
ATOM 1827 O O . ARG A 1 227 ? -22.869 -11.621 54.862 1.00 87.00 227 ARG A O 1
ATOM 1834 N N . PRO A 1 228 ? -21.001 -12.832 55.245 1.00 82.94 228 PRO A N 1
ATOM 1835 C CA . PRO A 1 228 ? -20.217 -11.703 55.710 1.00 82.94 228 PRO A CA 1
ATOM 1836 C C . PRO A 1 228 ? -19.975 -10.739 54.554 1.00 82.94 228 PRO A C 1
ATOM 1838 O O . PRO A 1 228 ? -19.456 -11.112 53.502 1.00 82.94 228 PRO A O 1
ATOM 1841 N N . THR A 1 229 ? -20.334 -9.485 54.771 1.00 75.56 229 THR A N 1
ATOM 1842 C CA . THR A 1 229 ? -20.124 -8.403 53.817 1.00 75.56 229 THR A CA 1
ATOM 1843 C C . THR A 1 229 ? -19.083 -7.454 54.395 1.00 75.56 229 THR A C 1
ATOM 1845 O O . THR A 1 229 ? -19.056 -7.185 55.599 1.00 75.56 229 THR A O 1
ATOM 1848 N N . ARG A 1 230 ? -18.156 -6.990 53.553 1.00 64.44 230 ARG A N 1
ATOM 1849 C CA . ARG A 1 230 ? -17.340 -5.829 53.920 1.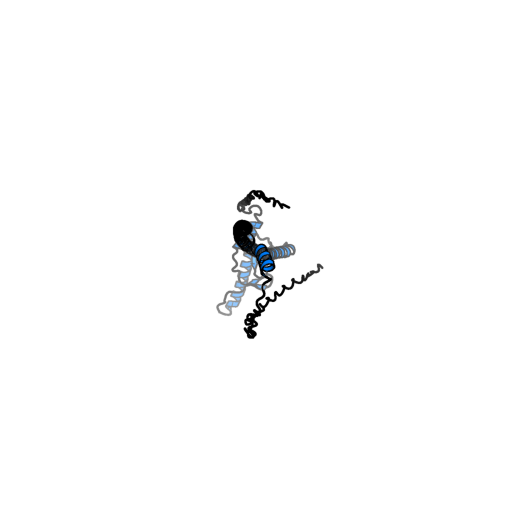00 64.44 230 ARG A CA 1
ATOM 1850 C C . ARG A 1 230 ? -18.279 -4.627 53.894 1.00 64.44 230 ARG A C 1
ATOM 1852 O O . ARG A 1 230 ? -19.065 -4.526 52.953 1.00 64.44 230 ARG A O 1
ATOM 1859 N N . THR A 1 231 ? -18.217 -3.762 54.908 1.00 54.75 231 THR A N 1
ATOM 1860 C CA . THR A 1 231 ? -18.945 -2.487 54.889 1.00 54.75 231 THR A CA 1
ATOM 1861 C C . THR A 1 231 ? -18.664 -1.816 53.542 1.00 54.75 231 THR A C 1
ATOM 1863 O O . THR A 1 231 ? -17.488 -1.681 53.182 1.00 54.75 231 THR A O 1
ATOM 1866 N N . PRO A 1 232 ? -19.695 -1.525 52.731 1.00 49.47 232 PRO A N 1
ATOM 1867 C CA . PRO A 1 232 ? -19.474 -1.072 51.371 1.00 49.47 232 PRO A CA 1
ATOM 1868 C C . PRO A 1 232 ? -18.776 0.283 51.432 1.00 49.47 232 PRO A C 1
ATOM 1870 O O . PRO A 1 232 ? -19.335 1.257 51.917 1.00 49.47 232 PRO A O 1
ATOM 1873 N N . ASN A 1 233 ? -17.539 0.327 50.945 1.00 44.19 233 ASN A N 1
ATOM 1874 C CA . ASN A 1 233 ? -16.820 1.570 50.680 1.00 44.19 233 ASN A CA 1
ATOM 1875 C C . ASN A 1 233 ? -17.019 1.987 49.213 1.00 44.19 233 ASN A C 1
ATOM 1877 O O . ASN A 1 233 ? -16.105 2.512 48.586 1.00 44.19 233 ASN A O 1
ATOM 1881 N N . PHE A 1 234 ? -18.175 1.650 48.633 1.00 47.97 234 PHE A N 1
ATOM 1882 C CA . PHE A 1 234 ? -18.457 1.881 47.222 1.00 47.97 234 PHE A CA 1
ATOM 1883 C C . PHE A 1 234 ? -19.224 3.186 47.056 1.00 47.97 234 PHE A C 1
ATOM 1885 O O . PHE A 1 234 ? -20.293 3.378 47.633 1.00 47.97 234 PHE A O 1
ATOM 1892 N N . GLN A 1 235 ? -18.609 4.082 46.291 1.00 47.66 235 GLN A N 1
ATOM 1893 C CA . GLN A 1 235 ? -19.079 5.413 45.948 1.00 47.66 235 GLN A CA 1
ATOM 1894 C C . GLN A 1 235 ? -20.495 5.332 45.368 1.00 47.66 235 GLN A C 1
ATOM 1896 O O . GLN A 1 235 ? -20.720 4.812 44.280 1.00 47.66 235 GLN A O 1
ATOM 1901 N N . LEU A 1 236 ? -21.465 5.858 46.116 1.00 54.06 236 LEU A N 1
ATOM 1902 C CA . LEU A 1 236 ? -22.881 5.913 45.745 1.00 54.06 236 LEU A CA 1
ATOM 1903 C C . LEU A 1 236 ? -23.179 6.808 44.519 1.00 54.06 236 LEU A C 1
ATOM 1905 O O . LEU A 1 236 ? -24.346 6.989 44.161 1.00 54.06 236 LEU A O 1
ATOM 1909 N N . GLU A 1 237 ? -22.156 7.391 43.901 1.00 52.09 237 GLU A N 1
ATOM 1910 C CA . GLU A 1 237 ? -22.271 8.300 42.761 1.00 52.09 237 GLU A CA 1
ATOM 1911 C C . GLU A 1 237 ? -22.609 7.553 41.466 1.00 52.09 237 GLU A C 1
ATOM 1913 O O . GLU A 1 237 ? -23.497 7.990 40.741 1.00 52.09 237 GLU A O 1
ATOM 1918 N N . GLU A 1 238 ? -22.024 6.378 41.208 1.00 49.84 238 GLU A N 1
ATOM 1919 C CA . GLU A 1 238 ? -22.284 5.633 39.962 1.00 49.84 238 GLU A CA 1
ATOM 1920 C C . GLU A 1 238 ? -23.704 5.049 39.905 1.00 49.84 238 GLU A C 1
ATOM 1922 O O . GLU A 1 238 ? -24.370 5.135 38.874 1.00 49.84 238 GLU A O 1
ATOM 1927 N N . LEU A 1 239 ? -24.222 4.521 41.022 1.00 54.97 239 LEU A N 1
ATOM 1928 C CA . LEU A 1 239 ? -25.594 3.999 41.072 1.00 54.97 239 LEU A CA 1
ATOM 1929 C C . LEU A 1 239 ? -26.639 5.122 41.016 1.00 54.97 239 LEU A C 1
ATOM 1931 O O . LEU A 1 239 ? -27.705 4.939 40.432 1.00 54.97 239 LEU A O 1
ATOM 1935 N N . ALA A 1 240 ? -26.337 6.285 41.606 1.00 56.88 240 ALA A N 1
ATOM 1936 C CA . ALA A 1 240 ? -27.178 7.471 41.473 1.00 56.88 240 ALA A CA 1
ATOM 1937 C C . ALA A 1 240 ? -27.209 7.972 40.021 1.00 56.88 240 ALA A C 1
ATOM 1939 O O . ALA A 1 240 ? -28.271 8.366 39.553 1.00 56.88 240 ALA A O 1
ATOM 1940 N N . ARG A 1 241 ? -26.087 7.877 39.293 1.00 58.81 241 ARG A N 1
ATOM 1941 C CA . ARG A 1 241 ? -25.992 8.236 37.871 1.00 58.81 241 ARG A CA 1
ATOM 1942 C C . ARG A 1 241 ? -26.835 7.315 36.985 1.00 58.81 241 ARG A C 1
ATOM 1944 O O . ARG A 1 241 ? -27.620 7.805 36.186 1.00 58.81 241 ARG A O 1
ATOM 1951 N N . VAL A 1 242 ? -26.754 5.995 37.183 1.00 55.56 242 VAL A N 1
ATOM 1952 C CA . VAL A 1 242 ? -27.590 5.021 36.450 1.00 55.56 242 VAL A CA 1
ATOM 1953 C C . VAL A 1 242 ? -29.078 5.221 36.749 1.00 55.56 242 VAL A C 1
ATOM 1955 O O . VAL A 1 242 ? -29.901 5.160 35.842 1.00 55.56 242 VAL A O 1
ATOM 1958 N N . ASN A 1 243 ? -29.442 5.488 38.007 1.00 58.22 243 ASN A N 1
ATOM 1959 C CA . ASN A 1 243 ? -30.845 5.694 38.361 1.00 58.22 243 ASN A CA 1
ATOM 1960 C C . ASN A 1 243 ? -31.385 7.046 37.859 1.00 58.22 243 ASN A C 1
ATOM 1962 O O . ASN A 1 243 ? -32.562 7.128 37.535 1.00 58.22 243 ASN A O 1
ATOM 1966 N N . TRP A 1 244 ? -30.536 8.075 37.748 1.00 69.44 244 TRP A N 1
ATOM 1967 C CA . TRP A 1 244 ? -30.896 9.353 37.127 1.00 69.44 244 TRP A CA 1
ATOM 1968 C C . TRP A 1 244 ? -31.190 9.194 35.627 1.00 69.44 244 TRP A C 1
ATOM 1970 O O . TRP A 1 244 ? -32.239 9.654 35.186 1.00 69.44 244 TRP A O 1
ATOM 1980 N N . ILE A 1 245 ? -30.348 8.448 34.894 1.00 61.97 245 ILE A N 1
ATOM 1981 C CA . ILE A 1 245 ? -30.553 8.115 33.467 1.00 61.97 245 ILE A CA 1
ATOM 1982 C C . ILE A 1 245 ? -31.883 7.374 33.254 1.00 61.97 245 ILE A C 1
ATOM 1984 O O . ILE A 1 245 ? -32.620 7.663 32.320 1.00 61.97 245 ILE A O 1
ATOM 1988 N N . LEU A 1 246 ? -32.229 6.434 34.141 1.00 61.75 246 LEU A N 1
ATOM 1989 C CA . LEU A 1 246 ? -33.494 5.694 34.046 1.00 61.75 246 LEU A CA 1
ATOM 1990 C C . LEU A 1 246 ? -34.734 6.541 34.376 1.00 61.75 246 LEU A C 1
ATOM 1992 O O . LEU A 1 246 ? -35.827 6.210 33.919 1.00 61.75 246 LEU A O 1
ATOM 1996 N N . GLU A 1 247 ? -34.590 7.588 35.192 1.00 65.94 247 GLU A N 1
ATOM 1997 C CA . GLU A 1 247 ? -35.687 8.498 35.551 1.00 65.94 247 GLU A CA 1
ATOM 1998 C C . GLU A 1 247 ? -35.862 9.648 34.544 1.00 65.94 247 GLU A C 1
ATOM 2000 O O . GLU A 1 247 ? -36.952 10.215 34.479 1.00 65.94 247 GLU A O 1
ATOM 2005 N N . HIS A 1 248 ? -34.837 9.944 33.737 1.00 74.62 248 HIS A N 1
ATOM 2006 C CA . HIS A 1 248 ? -34.836 10.995 32.712 1.00 74.62 248 HIS A CA 1
ATOM 2007 C C . HIS A 1 248 ? -34.358 10.430 31.360 1.00 74.62 248 HIS A C 1
ATOM 2009 O O . HIS A 1 248 ? -33.338 10.877 30.838 1.00 74.62 248 HIS A O 1
ATOM 2015 N N . PRO A 1 249 ? -35.062 9.439 30.776 1.00 62.16 249 PRO A N 1
ATOM 2016 C CA . PRO A 1 249 ? -34.628 8.803 29.528 1.00 62.16 249 PRO A CA 1
ATOM 2017 C C . PRO A 1 249 ? -34.579 9.774 28.336 1.00 62.16 249 PRO A C 1
ATOM 2019 O O . PRO A 1 249 ? -33.915 9.482 27.351 1.00 62.16 249 PRO A O 1
ATOM 2022 N N . ASP A 1 250 ? -35.264 10.918 28.436 1.00 68.38 250 ASP A N 1
ATOM 2023 C CA . ASP A 1 250 ? -35.352 11.934 27.383 1.00 68.38 250 ASP A CA 1
ATOM 2024 C C . ASP A 1 250 ? -34.351 13.098 27.572 1.00 68.38 250 ASP A C 1
ATOM 2026 O O . ASP A 1 250 ? -34.266 13.971 26.715 1.00 68.38 250 ASP A O 1
ATOM 2030 N N . GLU A 1 251 ? -33.590 13.124 28.677 1.00 60.25 251 GLU A N 1
ATOM 2031 C CA . GLU A 1 251 ? -32.497 14.088 28.917 1.00 60.25 251 GLU A CA 1
ATOM 2032 C C . GLU A 1 251 ? -31.124 13.467 28.608 1.00 60.25 251 GLU A C 1
ATOM 2034 O O . GLU A 1 251 ? -30.117 13.808 29.235 1.00 60.25 251 GLU A O 1
ATOM 2039 N N . GLU A 1 252 ? -31.065 12.528 27.656 1.00 57.28 252 GLU A N 1
ATOM 2040 C CA . GLU A 1 252 ? -29.791 12.148 27.052 1.00 57.28 252 GLU A CA 1
ATOM 2041 C C . GLU A 1 252 ? -29.196 13.402 26.409 1.00 57.28 252 GLU A C 1
ATOM 2043 O O . GLU A 1 252 ? -29.666 13.882 25.380 1.00 57.28 252 GLU A O 1
ATOM 2048 N N . GLU A 1 253 ? -28.208 13.959 27.111 1.00 57.03 253 GLU A N 1
ATOM 2049 C CA . GLU A 1 253 ? -27.280 14.996 26.687 1.00 57.03 253 GLU A CA 1
ATOM 2050 C C . GLU A 1 253 ? -27.101 14.893 25.166 1.00 57.03 253 GLU A C 1
ATOM 2052 O O . GLU A 1 253 ? -26.560 13.898 24.677 1.00 57.03 253 GLU A O 1
ATOM 2057 N N . GLU A 1 254 ? -27.611 15.878 24.412 1.00 57.62 254 GLU A N 1
ATOM 2058 C CA . GLU A 1 254 ? -27.246 16.098 23.012 1.00 57.62 254 GLU A CA 1
ATOM 2059 C C . GLU A 1 254 ? -25.740 16.381 22.999 1.00 57.62 254 GLU A C 1
ATOM 2061 O O . GLU A 1 254 ? -25.281 17.519 22.931 1.00 57.62 254 GLU A O 1
ATOM 2066 N N . VAL A 1 255 ? -24.937 15.331 23.151 1.00 52.06 255 VAL A N 1
ATOM 2067 C CA . VAL A 1 255 ? -23.512 15.374 22.902 1.00 52.06 255 VAL A CA 1
ATOM 2068 C C . VAL A 1 255 ? -23.440 15.560 21.401 1.00 52.06 255 VAL A C 1
ATOM 2070 O O . VAL A 1 255 ? -23.631 14.599 20.657 1.00 52.06 255 VAL A O 1
ATOM 2073 N N . GLU A 1 256 ? -23.277 16.817 20.977 1.00 52.41 256 GLU A N 1
ATOM 2074 C CA . GLU A 1 256 ? -23.058 17.212 19.589 1.00 52.41 256 GLU A CA 1
ATOM 2075 C C . GLU A 1 256 ? -22.115 16.191 18.958 1.00 52.41 256 GLU A C 1
ATOM 2077 O O . GLU A 1 256 ? -20.918 16.145 19.258 1.00 52.41 256 GLU A O 1
ATOM 2082 N N . ALA A 1 257 ? -22.683 15.304 18.137 1.00 49.59 257 ALA A N 1
ATOM 2083 C CA . ALA A 1 257 ? -21.901 14.325 17.417 1.00 49.59 257 ALA A CA 1
ATOM 2084 C C . ALA A 1 257 ? -20.848 15.121 16.637 1.00 49.59 257 ALA A C 1
ATOM 2086 O O . ALA A 1 257 ? -21.228 16.063 15.931 1.00 49.59 257 ALA A O 1
ATOM 2087 N N . PRO A 1 258 ? -19.545 14.812 16.781 1.00 49.56 258 PRO A N 1
ATOM 2088 C CA . PRO A 1 258 ? -18.514 15.548 16.073 1.00 49.56 258 PRO A CA 1
ATOM 2089 C C . PRO A 1 258 ? -18.880 15.521 14.596 1.00 49.56 258 PRO A C 1
ATOM 2091 O O . PRO A 1 258 ? -19.076 14.443 14.029 1.00 49.56 258 PRO A O 1
ATOM 2094 N N . ALA A 1 259 ? -19.064 16.714 14.025 1.00 55.88 259 ALA A N 1
ATOM 2095 C CA . ALA A 1 259 ? -19.513 16.892 12.658 1.00 55.88 259 ALA A CA 1
ATOM 2096 C C . ALA A 1 259 ? -18.704 15.959 11.757 1.00 55.88 259 ALA A C 1
ATOM 2098 O O . ALA A 1 259 ? -17.483 16.086 11.657 1.00 55.88 259 ALA A O 1
ATOM 2099 N N . ILE A 1 260 ? -19.389 14.981 11.161 1.00 50.16 260 ILE A N 1
ATOM 2100 C CA . ILE A 1 260 ? -18.801 14.061 10.196 1.00 50.16 260 ILE A CA 1
ATOM 2101 C C . ILE A 1 260 ? -18.297 14.943 9.058 1.00 50.16 260 ILE A C 1
ATOM 2103 O O . ILE A 1 260 ? -19.086 15.457 8.265 1.00 50.16 260 ILE A O 1
ATOM 2107 N N . VAL A 1 261 ? -16.987 15.182 9.030 1.00 57.38 261 VAL A N 1
ATOM 2108 C CA . VAL A 1 261 ? -16.344 15.921 7.949 1.00 57.38 261 VAL A CA 1
ATOM 2109 C C . VAL A 1 261 ? -16.559 15.078 6.693 1.00 57.38 261 VAL A C 1
ATOM 2111 O O . VAL A 1 261 ? -16.135 13.918 6.677 1.00 57.38 261 VAL A O 1
ATOM 2114 N N . PRO A 1 262 ? -17.260 15.587 5.665 1.00 58.78 262 PRO A N 1
ATOM 2115 C CA . PRO A 1 262 ? -17.454 14.832 4.441 1.00 58.78 262 PRO A CA 1
ATOM 2116 C C . PRO A 1 262 ? -16.078 14.506 3.865 1.00 58.78 262 PRO A C 1
ATOM 2118 O O . PRO A 1 262 ? -15.263 15.406 3.657 1.00 58.78 262 PRO A O 1
ATOM 2121 N N . MET A 1 263 ? -15.818 13.212 3.654 1.00 53.28 263 MET A N 1
ATOM 2122 C CA . MET A 1 263 ? -14.630 12.733 2.956 1.00 53.28 263 MET A CA 1
ATOM 2123 C C . MET A 1 263 ? -14.513 13.508 1.643 1.00 53.28 263 MET A C 1
ATOM 2125 O O . MET A 1 263 ? -15.355 13.358 0.756 1.00 53.28 263 MET A O 1
ATOM 2129 N N . GLN A 1 264 ? -13.500 14.370 1.549 1.00 59.91 264 GLN A N 1
ATOM 2130 C CA . GLN A 1 264 ? -13.177 15.064 0.312 1.00 59.91 264 GLN A CA 1
ATOM 2131 C C . GLN A 1 264 ? -12.912 14.004 -0.754 1.00 59.91 264 GLN A C 1
ATOM 2133 O O . GLN A 1 264 ? -12.056 13.134 -0.589 1.00 59.91 264 GLN A O 1
ATOM 2138 N N . GLN A 1 265 ? -13.708 14.054 -1.819 1.00 54.59 265 GLN A N 1
ATOM 2139 C CA . GLN A 1 265 ? -13.481 13.260 -3.012 1.00 54.59 265 GLN A CA 1
ATOM 2140 C C . GLN A 1 265 ? -12.100 13.639 -3.540 1.00 54.59 265 GLN A C 1
ATOM 2142 O O . GLN A 1 265 ? -11.858 14.791 -3.888 1.00 54.59 265 GLN A O 1
ATOM 2147 N N . VAL A 1 266 ? -11.181 12.677 -3.521 1.00 59.94 266 VAL A N 1
ATOM 2148 C CA . VAL A 1 266 ? -9.875 12.821 -4.153 1.00 59.94 266 VAL A CA 1
ATOM 2149 C C . VAL A 1 266 ? -10.146 12.913 -5.650 1.00 59.94 266 VAL A C 1
ATOM 2151 O O . VAL A 1 266 ? -10.564 11.930 -6.265 1.00 59.94 266 VAL A O 1
ATOM 2154 N N . ASP A 1 267 ? -9.993 14.115 -6.202 1.00 58.47 267 ASP A N 1
ATOM 2155 C CA . ASP A 1 267 ? -10.117 14.379 -7.629 1.00 58.47 267 ASP A CA 1
ATOM 2156 C C . ASP A 1 267 ? -9.188 13.424 -8.387 1.00 58.47 267 ASP A C 1
ATOM 2158 O O . ASP A 1 267 ? -7.961 13.483 -8.272 1.00 58.47 267 ASP A O 1
ATOM 2162 N N . GLN A 1 268 ? -9.783 12.496 -9.138 1.00 57.12 268 GLN A N 1
ATOM 2163 C CA . GLN A 1 268 ? -9.043 11.607 -10.023 1.00 57.12 268 GLN A CA 1
ATOM 2164 C C . GLN A 1 268 ? -8.378 12.465 -11.099 1.00 57.12 268 GLN A C 1
ATOM 2166 O O . GLN A 1 268 ? -9.056 13.100 -11.910 1.00 57.12 268 GLN A O 1
ATOM 2171 N N . ALA A 1 269 ? -7.046 12.500 -11.086 1.00 62.28 269 ALA A N 1
ATOM 2172 C CA . ALA A 1 269 ? -6.266 13.182 -12.104 1.00 62.28 269 ALA A CA 1
ATOM 2173 C C . ALA A 1 269 ? -6.637 12.636 -13.500 1.00 62.28 269 ALA A C 1
ATOM 2175 O O . ALA A 1 269 ? -6.741 11.417 -13.673 1.00 62.28 269 ALA A O 1
ATOM 2176 N N . PRO A 1 270 ? -6.851 13.508 -14.500 1.00 67.25 270 PRO A N 1
ATOM 2177 C CA . PRO A 1 270 ? -7.211 13.079 -15.842 1.00 67.25 270 PRO A CA 1
ATOM 2178 C C . PRO A 1 270 ? -6.077 12.252 -16.452 1.00 67.25 270 PRO A C 1
ATOM 2180 O O . PRO A 1 270 ? -4.939 12.710 -16.556 1.00 67.25 270 PRO A O 1
ATOM 2183 N N . LEU A 1 271 ? -6.410 11.027 -16.862 1.00 58.69 271 LEU A N 1
ATOM 2184 C CA . LEU A 1 271 ? -5.533 10.155 -17.635 1.00 58.69 271 LEU A CA 1
ATOM 2185 C C . LEU A 1 271 ? -5.199 10.853 -18.959 1.00 58.69 271 LEU A C 1
ATOM 2187 O O . LEU A 1 271 ? -6.063 11.022 -19.819 1.00 58.69 271 LEU A O 1
ATOM 2191 N N . ILE A 1 272 ? -3.949 11.291 -19.098 1.00 66.75 272 ILE A N 1
ATOM 2192 C CA . ILE A 1 272 ? -3.420 11.844 -20.345 1.00 66.75 272 ILE A CA 1
ATOM 2193 C C . ILE A 1 272 ? -3.306 10.680 -21.344 1.00 66.75 272 ILE A C 1
ATOM 2195 O O . ILE A 1 272 ? -2.664 9.679 -21.012 1.00 66.75 272 ILE A O 1
ATOM 2199 N N . PRO A 1 273 ? -3.909 10.768 -22.544 1.00 64.62 273 PRO A N 1
ATOM 2200 C CA . PRO A 1 273 ? -3.715 9.769 -23.585 1.00 64.62 273 PRO A CA 1
ATOM 2201 C C . PRO A 1 273 ? -2.244 9.773 -24.001 1.00 64.62 273 PRO A C 1
ATOM 2203 O O . PRO A 1 273 ? -1.726 10.792 -24.455 1.00 64.62 273 PRO A O 1
ATOM 2206 N N . VAL A 1 274 ? -1.566 8.645 -23.819 1.00 66.94 274 VAL A N 1
ATOM 2207 C CA . VAL A 1 274 ? -0.235 8.429 -24.383 1.00 66.94 274 VAL A CA 1
ATOM 2208 C C . VAL A 1 274 ? -0.448 8.122 -25.863 1.00 66.94 274 VAL A C 1
ATOM 2210 O O . VAL A 1 274 ? -0.899 7.034 -26.213 1.00 66.94 274 VAL A O 1
ATOM 2213 N N . GLU A 1 275 ? -0.214 9.106 -26.729 1.00 68.12 275 GLU A N 1
ATOM 2214 C CA . GLU A 1 275 ? -0.141 8.878 -28.172 1.00 68.12 275 GLU A CA 1
ATOM 2215 C C . GLU A 1 275 ? 1.145 8.086 -28.454 1.00 68.12 275 GLU A C 1
ATOM 2217 O O . GLU A 1 275 ? 2.252 8.617 -28.403 1.00 68.12 275 GLU A O 1
ATOM 2222 N N . GLU A 1 276 ? 1.005 6.778 -28.676 1.00 65.88 276 GLU A N 1
ATOM 2223 C CA . GLU A 1 276 ? 2.089 5.921 -29.152 1.00 65.88 276 GLU A CA 1
ATOM 2224 C C . GLU A 1 276 ? 2.389 6.267 -30.621 1.00 65.88 276 GLU A C 1
ATOM 2226 O O . GLU A 1 276 ? 1.734 5.775 -31.541 1.00 65.88 276 GLU A O 1
ATOM 2231 N N . GLU A 1 277 ? 3.389 7.121 -30.857 1.00 65.25 277 GLU A N 1
ATOM 2232 C CA . GLU A 1 277 ? 4.027 7.255 -32.171 1.00 65.25 277 GLU A CA 1
ATOM 2233 C C . GLU A 1 277 ? 4.725 5.928 -32.519 1.00 65.25 277 GLU A C 1
ATOM 2235 O O . GLU A 1 277 ? 5.849 5.641 -32.102 1.00 65.25 277 GLU A O 1
ATOM 2240 N N . MET A 1 278 ? 4.025 5.069 -33.261 1.00 60.31 278 MET A N 1
ATOM 2241 C CA . MET A 1 278 ? 4.618 3.908 -33.913 1.00 60.31 278 MET A CA 1
ATOM 2242 C C . MET A 1 278 ? 5.380 4.374 -35.156 1.00 60.31 278 MET A C 1
ATOM 2244 O O . MET A 1 278 ? 4.782 4.626 -36.200 1.00 60.31 278 MET A O 1
ATOM 2248 N N . ASP A 1 279 ? 6.705 4.462 -35.052 1.00 60.44 279 ASP A N 1
ATOM 2249 C CA . ASP A 1 279 ? 7.580 4.655 -36.207 1.00 60.44 279 ASP A CA 1
ATOM 2250 C C . ASP A 1 279 ? 7.422 3.482 -37.194 1.00 60.44 279 ASP A C 1
ATOM 2252 O O . ASP A 1 279 ? 7.801 2.339 -36.912 1.00 60.44 279 ASP A O 1
ATOM 2256 N N . GLU A 1 280 ? 6.859 3.766 -38.373 1.00 66.25 280 GLU A N 1
ATOM 2257 C CA . GLU A 1 280 ? 6.795 2.843 -39.506 1.00 66.25 280 GLU A CA 1
ATOM 2258 C C . GLU A 1 280 ? 8.214 2.453 -39.950 1.00 66.25 280 GLU A C 1
ATOM 2260 O O . GLU A 1 280 ? 8.942 3.211 -40.596 1.00 66.25 280 GLU A O 1
ATOM 2265 N N . VAL A 1 281 ? 8.614 1.223 -39.628 1.00 63.00 281 VAL A N 1
ATOM 2266 C CA . VAL A 1 281 ? 9.825 0.604 -40.170 1.00 63.00 281 VAL A CA 1
ATOM 2267 C C . VAL A 1 281 ? 9.561 0.234 -41.630 1.00 63.00 281 VAL A C 1
ATOM 2269 O O . VAL A 1 281 ? 9.023 -0.829 -41.934 1.00 63.00 281 VAL A O 1
ATOM 2272 N N . ILE A 1 282 ? 9.945 1.120 -42.549 1.00 62.81 282 ILE A N 1
ATOM 2273 C CA . ILE A 1 282 ? 9.940 0.839 -43.988 1.00 62.81 282 ILE A CA 1
ATOM 2274 C C . ILE A 1 282 ? 11.049 -0.180 -44.283 1.00 62.81 282 ILE A C 1
ATOM 2276 O O . ILE A 1 282 ? 12.239 0.144 -44.269 1.00 62.81 282 ILE A O 1
ATOM 2280 N N . ILE A 1 283 ? 10.650 -1.421 -44.558 1.00 61.25 283 ILE A N 1
ATOM 2281 C CA . ILE A 1 283 ? 11.517 -2.452 -45.132 1.00 61.25 283 ILE A CA 1
ATOM 2282 C C . ILE A 1 283 ? 11.617 -2.160 -46.634 1.00 61.25 283 ILE A C 1
ATOM 2284 O O . ILE A 1 283 ? 10.612 -2.186 -47.340 1.00 61.25 283 ILE A O 1
ATOM 2288 N N . LEU A 1 284 ? 12.818 -1.829 -47.110 1.00 60.75 284 LEU A N 1
ATOM 2289 C CA . LEU A 1 284 ? 13.116 -1.736 -48.539 1.00 60.75 284 LEU A CA 1
ATOM 2290 C C . LEU A 1 284 ? 13.677 -3.086 -49.003 1.00 60.75 284 LEU A C 1
ATOM 2292 O O . LEU A 1 284 ? 14.728 -3.498 -48.503 1.00 60.75 284 LEU A O 1
ATOM 2296 N N . ASP A 1 285 ? 12.956 -3.733 -49.923 1.00 64.25 285 ASP A N 1
ATOM 2297 C CA . ASP A 1 285 ? 13.409 -4.890 -50.715 1.00 64.25 285 ASP A CA 1
ATOM 2298 C C . ASP A 1 285 ? 14.544 -4.518 -51.690 1.00 64.25 285 ASP A C 1
ATOM 2300 O O . ASP A 1 285 ? 14.523 -3.392 -52.249 1.00 64.25 285 ASP A O 1
#

Foldseek 3Di:
DDDDPPPPDDDDDDPPPDDDDPPPDPPPDDDDDDDDDDDDDDDDDDPDDPPPCVVVVVVVVVVVPPDPVNVVVVVVVVVVVVVVVVVVVVVVVVVVVVVVVVVVVVVVVVVVVVVVVVVVVVVVVVVVVVVVVVVVVVVVVVVVVVVVVVVVVVCVVPVQQPQAAPPPSDGADVPPFNWDQFPVRHIHTPVVVVVLVVVVVVVVVVVCVVDDDDDDQDFDADPPPRDTTRPDPDDCVVVVVVVVCVVCVPPPPPPPDPPPDPDPDPPDDDDDDDPPPDDDPDDDD

Sequence (285 aa):
MFEQVANDVPLPLSPSFSEPKPDMENIVRSPPPPPSESNLPQEKTVQQPYPLMLPLYEDAFRHMTLGGAELAAARTEIATLKAKIEKKDMLHKKHTEAMTRRIAVLEEETVRTAAALEESRGELEEVRGDAERLRREVARGAEREGVLTELLRVQRRNPIGLFSCSLCTERFRIFFRRPYVLACGHTFCQQCLERWVDEAFRVEQNLQLERVAILPRRRVLCPHCQRPTRTPNFQLEELARVNWILEHPDEEEEVEAPAIVPMQQVDQAPLIPVEEEMDEVIILD

Secondary structure (DSSP, 8-state):
---------PPPPP----PPP--------PPPPPPP---PPP---------S-HHHHHHHHHHHS--HHHHHHHHHHHHHHHHHHHHHHHHHHHHHHHHHHHHHHHHHHHHHHHHHHHHHHHHHHHHHHHHHHHHHHHHHHHHHHHHHHHHHHHHHH-TTTSSB-TTT-PBPBTTTB-EEE-TTS-EEEHHHHHHHHHHHHHHHHHHHTS------SPPEEPTTT--EE------THHHHHHHHHHH-TT-----------------------------------

Organism: Caenorhabditis brenneri (NCBI:txid135651)

pLDDT: mean 73.78, std 17.72, range [39.16, 98.56]